Protein AF-A0A6S8H700-F1 (afdb_monomer_lite)

InterPro domains:
  IPR011990 Tetratricopeptide-like helical domain superfamily [G3DSA:1.25.40.10] (6-128)
  IPR053209 Gramillin-biosynthesis-related methyltransferase [PTHR47643] (7-208)

Secondary structure (DSSP, 8-state):
---S---HHHHHHHHHHHHS-----HHHHHHHTS-HHHHHHHHHHHHHHHSHHHHHHHHHHHH--SHHHHHHHHHHHHHHHHHHHHHHHHHHHTT--HHHHHHHHHHTHHHHHHHHHHHHHHHHHHHGGG-------------------TTHHHHHHHHHHHHSTTSHHHHHHHHHHHHHHHHHH-TTSHHHHHHHHHHHHHHHHHH-S--HHHHHHHHHHHHTS----TT-PPPPPPGGGTTT--

Organism: Dunaliella tertiolecta (NCBI:txid3047)

pLDDT: mean 83.86, std 19.44, range [32.47, 98.38]

Sequence (246 aa):
MVPGGYPVAERRKQLSTTYGFTCNCARCKTESAAPENVIEALERMWNRILDENVVQKAQELIMSTSPEATSKLQQLQQELEKEVAAFEGLLEQHALDMRVRQWLRSSAYATYELLAVCRDEQESARGQVSSSGDQGEASSSGRVPVICSDEQPESLMPLISVISPASDTHLYLALEWLERAGKKYGSGHEKTKTASQACLAAHLMRYGRVPNELLSQLIMARSQVEYNLGRVNLPSPSAASLSAAA

Structure (mmCIF, N/CA/C/O backbone):
data_AF-A0A6S8H700-F1
#
_entry.id   AF-A0A6S8H700-F1
#
loop_
_atom_site.group_PDB
_atom_site.id
_atom_site.type_symbol
_atom_site.label_atom_id
_atom_site.label_alt_id
_atom_site.label_comp_id
_atom_site.label_asym_id
_atom_site.label_entity_id
_atom_site.label_seq_id
_atom_site.pdbx_PDB_ins_code
_atom_site.Cartn_x
_atom_site.Cartn_y
_atom_site.Cartn_z
_atom_site.occupancy
_atom_site.B_iso_or_equiv
_atom_site.auth_seq_id
_atom_site.auth_comp_id
_atom_site.auth_asym_id
_atom_site.auth_atom_id
_atom_site.pdbx_PDB_model_num
ATOM 1 N N . MET A 1 1 ? -7.929 9.083 -4.724 1.00 34.25 1 MET A N 1
ATOM 2 C CA . MET A 1 1 ? -6.508 8.675 -4.710 1.00 34.25 1 MET A CA 1
ATOM 3 C C . MET A 1 1 ? -6.469 7.280 -5.313 1.00 34.25 1 MET A C 1
ATOM 5 O O . MET A 1 1 ? -7.292 6.471 -4.923 1.00 34.25 1 MET A O 1
ATOM 9 N N . VAL A 1 2 ? -5.653 7.047 -6.337 1.00 35.16 2 VAL A N 1
ATOM 10 C CA . VAL A 1 2 ? -5.572 5.767 -7.062 1.00 35.16 2 VAL A CA 1
ATOM 11 C C . VAL A 1 2 ? -4.660 4.861 -6.221 1.00 35.16 2 VAL A C 1
ATOM 13 O O . VAL A 1 2 ? -3.465 5.158 -6.168 1.00 35.16 2 VAL A O 1
ATOM 16 N N . PRO A 1 3 ? -5.180 3.871 -5.465 1.00 49.47 3 PRO A N 1
ATOM 17 C CA . PRO A 1 3 ? -4.366 3.081 -4.542 1.00 49.47 3 PRO A CA 1
ATOM 18 C C . PRO A 1 3 ? -3.227 2.411 -5.310 1.00 49.47 3 PRO A C 1
ATOM 20 O O . PRO A 1 3 ? -3.440 1.722 -6.306 1.00 49.47 3 PRO A O 1
ATOM 23 N N . GLY A 1 4 ? -1.989 2.668 -4.891 1.00 54.16 4 GLY A N 1
ATOM 24 C CA . GLY A 1 4 ? -0.798 2.130 -5.537 1.00 54.16 4 GLY A CA 1
ATOM 25 C C . GLY A 1 4 ? -0.717 0.619 -5.347 1.00 54.16 4 GLY A C 1
ATOM 26 O O . GLY A 1 4 ? -0.044 0.162 -4.438 1.00 54.16 4 GLY A O 1
ATOM 27 N N . GLY A 1 5 ? -1.389 -0.164 -6.193 1.00 77.19 5 GLY A N 1
ATOM 28 C CA . GLY A 1 5 ? -1.411 -1.614 -5.999 1.00 77.19 5 GLY A CA 1
ATOM 29 C C . GLY A 1 5 ? -2.208 -2.437 -7.001 1.00 77.19 5 GLY A C 1
ATOM 30 O O . GLY A 1 5 ? -2.638 -3.523 -6.668 1.00 77.19 5 GLY A O 1
ATOM 31 N N . TYR A 1 6 ? -2.414 -1.959 -8.223 1.00 89.50 6 TYR A N 1
ATOM 32 C CA . TYR A 1 6 ? -3.130 -2.716 -9.257 1.00 89.50 6 TYR A CA 1
ATOM 33 C C . TYR A 1 6 ? -2.331 -3.938 -9.740 1.00 89.50 6 TYR A C 1
ATOM 35 O O . TYR A 1 6 ? -1.122 -3.785 -9.953 1.00 89.50 6 TYR A O 1
ATOM 43 N N . PRO A 1 7 ? -2.968 -5.085 -10.039 1.00 94.19 7 PRO A N 1
ATOM 44 C CA . PRO A 1 7 ? -2.362 -6.177 -10.802 1.00 94.19 7 PRO A CA 1
ATOM 45 C C . PRO A 1 7 ? -1.880 -5.734 -12.189 1.00 94.19 7 PRO A C 1
ATOM 47 O O . PRO A 1 7 ? -2.351 -4.738 -12.746 1.00 94.19 7 PRO A O 1
ATOM 50 N N . VAL A 1 8 ? -0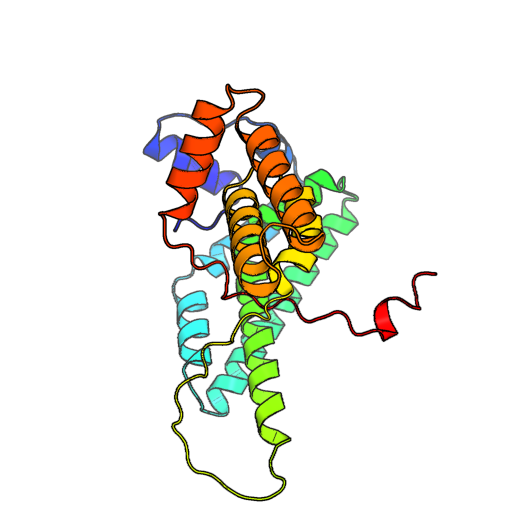.939 -6.477 -12.783 1.00 95.25 8 VAL A N 1
ATOM 51 C CA . VAL A 1 8 ? -0.342 -6.125 -14.086 1.00 95.25 8 VAL A CA 1
ATOM 52 C C . VAL A 1 8 ? -1.37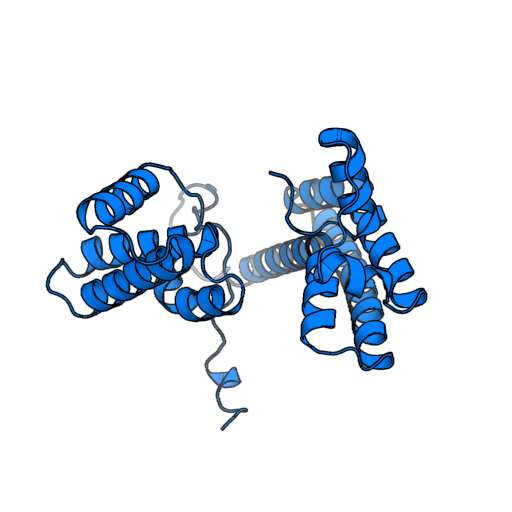5 -5.932 -15.200 1.00 95.25 8 VAL A C 1
ATOM 54 O O . VAL A 1 8 ? -1.228 -4.993 -15.988 1.00 95.25 8 VAL A O 1
ATOM 57 N N . ALA A 1 9 ? -2.414 -6.771 -15.248 1.00 95.06 9 ALA A N 1
ATOM 58 C CA . ALA A 1 9 ? -3.487 -6.676 -16.234 1.00 95.06 9 ALA A CA 1
ATOM 59 C C . ALA A 1 9 ? -4.228 -5.336 -16.116 1.00 95.06 9 ALA A C 1
ATOM 61 O O . ALA A 1 9 ? -4.329 -4.599 -17.099 1.00 95.06 9 ALA A O 1
ATOM 62 N N . GLU A 1 10 ? -4.634 -4.963 -14.901 1.00 95.00 10 GLU A N 1
ATOM 63 C CA . GLU A 1 10 ? -5.366 -3.720 -14.654 1.00 95.00 10 GLU A CA 1
ATOM 64 C C . GLU A 1 10 ? -4.486 -2.481 -14.882 1.00 95.00 10 GLU A C 1
ATOM 66 O O . GLU A 1 10 ? -4.912 -1.536 -15.546 1.00 95.00 10 GLU A O 1
ATOM 71 N N . ARG A 1 11 ? -3.206 -2.507 -14.471 1.00 94.38 11 ARG A N 1
ATOM 72 C CA . ARG A 1 11 ? -2.260 -1.415 -14.788 1.00 94.38 11 ARG A CA 1
ATOM 73 C C . ARG A 1 11 ? -2.122 -1.204 -16.287 1.00 94.38 11 ARG A C 1
ATOM 75 O O . ARG A 1 11 ? -2.133 -0.069 -16.756 1.00 94.38 11 ARG A O 1
ATOM 82 N N . ARG A 1 12 ? -1.944 -2.284 -17.052 1.00 96.00 12 ARG A N 1
ATOM 83 C CA . ARG A 1 12 ? -1.799 -2.200 -18.511 1.00 96.00 12 ARG A CA 1
ATOM 84 C C . ARG A 1 12 ? -3.082 -1.720 -19.171 1.00 96.00 12 ARG A C 1
ATOM 86 O O . ARG A 1 12 ? -2.994 -0.881 -20.060 1.00 96.00 12 ARG A O 1
ATOM 93 N N . LYS A 1 13 ? -4.244 -2.193 -18.719 1.00 96.06 13 LYS A N 1
ATOM 94 C CA . LYS A 1 13 ? -5.554 -1.731 -19.188 1.00 96.06 13 LYS A CA 1
ATOM 95 C C . LYS A 1 13 ? -5.725 -0.230 -18.958 1.00 96.06 13 LYS A C 1
ATOM 97 O O . LYS A 1 13 ? -6.042 0.487 -19.907 1.00 96.06 13 LYS A O 1
ATOM 102 N N . GLN A 1 14 ? -5.438 0.261 -17.752 1.00 92.94 14 GLN A N 1
ATOM 103 C CA . GLN A 1 14 ? -5.529 1.684 -17.422 1.00 92.94 14 GLN A CA 1
ATOM 104 C C . GLN A 1 14 ? -4.551 2.522 -18.255 1.00 92.94 14 GLN A C 1
ATOM 106 O O . GLN A 1 14 ? -4.948 3.516 -18.853 1.00 92.94 14 GLN A O 1
ATOM 111 N N . LEU A 1 15 ? -3.284 2.108 -18.356 1.00 93.62 15 LEU A N 1
ATOM 112 C CA . LEU A 1 15 ? -2.282 2.842 -19.135 1.00 93.62 15 LEU A CA 1
ATOM 113 C C . LEU A 1 15 ? -2.595 2.853 -20.635 1.00 93.62 15 LEU A C 1
ATOM 115 O O . LEU A 1 15 ? -2.448 3.886 -21.284 1.00 93.62 15 LEU A O 1
ATOM 119 N N . SER A 1 16 ? -3.079 1.734 -21.173 1.00 96.81 16 SER A N 1
ATOM 120 C CA . SER A 1 16 ? -3.477 1.638 -22.576 1.00 96.81 16 SER A CA 1
ATOM 121 C C . SER A 1 16 ? -4.696 2.506 -22.871 1.00 96.81 16 SER A C 1
ATOM 123 O O . SER A 1 16 ? -4.722 3.173 -23.899 1.00 96.81 16 SER A O 1
ATOM 125 N N . THR A 1 17 ? -5.685 2.523 -21.975 1.00 94.62 17 THR A N 1
ATOM 126 C CA . THR A 1 17 ? -6.921 3.302 -22.153 1.00 94.62 17 THR A CA 1
ATOM 127 C C . THR A 1 17 ? -6.660 4.801 -22.021 1.00 94.62 17 THR A C 1
ATOM 129 O O . THR A 1 17 ? -7.146 5.581 -22.832 1.00 94.62 17 THR A O 1
ATOM 132 N N . THR A 1 18 ? -5.870 5.212 -21.027 1.00 93.88 18 THR A N 1
ATOM 133 C CA . THR A 1 18 ? -5.645 6.633 -20.723 1.00 93.88 18 THR A CA 1
ATOM 134 C C . THR A 1 18 ? -4.547 7.258 -21.582 1.00 93.88 18 THR A C 1
ATOM 136 O O . THR A 1 18 ? -4.649 8.424 -21.951 1.00 93.88 18 THR A O 1
ATOM 139 N N . TYR A 1 19 ? -3.487 6.506 -21.891 1.00 94.19 19 TYR A N 1
ATOM 140 C CA . TYR A 1 19 ? -2.271 7.043 -22.515 1.00 94.19 19 TYR A CA 1
ATOM 141 C C . TYR A 1 19 ? -1.884 6.350 -23.828 1.00 94.19 19 TYR A C 1
ATOM 143 O O . TYR A 1 19 ? -0.886 6.728 -24.435 1.00 94.19 19 TYR A O 1
ATOM 151 N N . GLY A 1 20 ? -2.630 5.334 -24.273 1.00 95.69 20 GLY A N 1
ATOM 152 C CA . GLY A 1 20 ? -2.396 4.685 -25.565 1.00 95.69 20 GLY A CA 1
ATOM 153 C C . GLY A 1 20 ? -1.140 3.810 -25.642 1.00 95.69 20 GLY A C 1
ATOM 154 O O . GLY A 1 20 ? -0.668 3.543 -26.744 1.00 95.69 20 GLY A O 1
ATOM 155 N N . PHE A 1 21 ? -0.576 3.357 -24.513 1.00 96.75 21 PHE A N 1
ATOM 156 C CA . PHE A 1 21 ? 0.581 2.450 -24.515 1.00 96.75 21 PHE A CA 1
ATOM 157 C C . PHE A 1 21 ? 0.453 1.295 -23.514 1.00 96.75 21 PHE A C 1
ATOM 159 O O . PHE A 1 21 ? -0.185 1.402 -22.468 1.00 96.75 21 PHE A O 1
ATOM 166 N N . THR A 1 22 ? 1.136 0.185 -23.801 1.00 97.50 22 THR A N 1
ATOM 167 C CA . THR A 1 22 ? 1.236 -0.968 -22.896 1.00 97.50 22 THR A CA 1
ATOM 168 C C . THR A 1 22 ? 2.569 -0.957 -22.152 1.00 97.50 22 THR A C 1
ATOM 170 O O . THR A 1 22 ? 3.640 -1.028 -22.755 1.00 97.50 22 THR A O 1
ATOM 173 N N . CYS A 1 23 ? 2.525 -0.897 -20.820 1.00 95.62 23 CYS A N 1
ATOM 174 C CA . CYS A 1 23 ? 3.738 -0.894 -20.007 1.00 95.62 23 CYS A CA 1
ATOM 175 C C . CYS A 1 23 ? 4.467 -2.249 -20.034 1.00 95.62 23 CYS A C 1
ATOM 177 O O . CYS A 1 23 ? 3.872 -3.304 -19.802 1.00 95.62 23 CYS A O 1
ATOM 179 N N . ASN A 1 24 ? 5.784 -2.195 -20.252 1.00 97.00 24 ASN A N 1
ATOM 180 C CA . ASN A 1 24 ? 6.701 -3.340 -20.265 1.00 97.00 24 ASN A CA 1
ATOM 181 C C . ASN A 1 24 ? 7.914 -3.123 -19.344 1.00 97.00 24 ASN A C 1
ATOM 183 O O . ASN A 1 24 ? 9.007 -3.629 -19.607 1.00 97.00 24 ASN A O 1
ATOM 187 N N . CYS A 1 25 ? 7.740 -2.348 -18.269 1.00 94.81 25 CYS A N 1
ATOM 188 C CA . CYS A 1 25 ? 8.789 -2.157 -17.268 1.00 94.81 25 CYS A CA 1
ATOM 189 C C . CYS A 1 25 ? 9.152 -3.484 -16.576 1.00 94.81 25 CYS A C 1
ATOM 191 O O . CYS A 1 25 ? 8.405 -4.463 -16.664 1.00 94.81 25 CYS A O 1
ATOM 193 N N . ALA A 1 26 ? 10.280 -3.506 -15.854 1.00 92.75 26 ALA A N 1
ATOM 194 C CA . ALA A 1 26 ? 10.761 -4.696 -15.147 1.00 92.75 26 ALA A CA 1
ATOM 195 C C . ALA A 1 26 ? 9.666 -5.349 -14.283 1.00 92.75 26 ALA A C 1
ATOM 197 O O . ALA A 1 26 ? 9.406 -6.536 -14.435 1.00 92.75 26 ALA A O 1
ATOM 198 N N . ARG A 1 27 ? 8.932 -4.551 -13.492 1.00 93.81 27 ARG A N 1
ATOM 199 C CA . ARG A 1 27 ? 7.804 -5.027 -12.677 1.00 93.81 27 ARG A CA 1
ATOM 200 C C . ARG A 1 27 ? 6.719 -5.714 -13.513 1.00 93.81 27 ARG A C 1
ATOM 202 O O . ARG A 1 27 ? 6.312 -6.819 -13.182 1.00 93.81 27 ARG A O 1
ATOM 209 N N . CYS A 1 28 ? 6.268 -5.096 -14.609 1.00 95.62 28 CYS A N 1
ATOM 210 C CA . CYS A 1 28 ? 5.215 -5.683 -15.448 1.00 95.62 28 CYS A CA 1
ATOM 211 C C . CYS A 1 28 ? 5.669 -6.981 -16.123 1.00 95.62 28 CYS A C 1
ATOM 213 O O . CYS A 1 28 ? 4.882 -7.920 -16.203 1.00 95.62 28 CYS A O 1
ATOM 215 N N . LYS A 1 29 ? 6.922 -7.054 -16.589 1.00 96.56 29 LYS A N 1
ATOM 216 C CA . LYS A 1 29 ? 7.482 -8.284 -17.169 1.00 96.56 29 LYS A CA 1
ATOM 217 C C . LYS A 1 29 ? 7.539 -9.407 -16.140 1.00 96.56 29 LYS A C 1
ATOM 219 O O . LYS A 1 29 ? 7.089 -10.505 -16.429 1.00 96.56 29 LYS A O 1
ATOM 224 N N . THR A 1 30 ? 8.042 -9.111 -14.946 1.00 93.44 30 THR A N 1
ATOM 225 C CA . THR A 1 30 ? 8.168 -10.087 -13.865 1.00 93.44 30 THR A CA 1
ATOM 226 C C . THR A 1 30 ? 6.815 -10.580 -13.368 1.00 93.44 30 THR A C 1
ATOM 228 O O . THR A 1 30 ? 6.631 -11.783 -13.254 1.00 93.44 30 THR A O 1
ATOM 231 N N . GLU A 1 31 ? 5.851 -9.691 -13.122 1.00 94.56 31 GLU A N 1
ATOM 232 C CA . GLU A 1 31 ? 4.506 -10.109 -12.701 1.00 94.56 31 GLU A CA 1
ATOM 233 C C . GLU A 1 31 ? 3.790 -10.928 -13.782 1.00 94.56 31 GLU A C 1
ATOM 235 O O . GLU A 1 31 ? 3.118 -11.896 -13.455 1.00 94.56 31 GLU A O 1
ATOM 240 N N . SER A 1 32 ? 3.978 -10.598 -15.068 1.00 96.06 32 SER A N 1
ATOM 241 C CA . SER A 1 32 ? 3.404 -11.392 -16.174 1.00 96.06 32 SER A CA 1
ATOM 242 C C . SER A 1 32 ? 4.054 -12.770 -16.330 1.00 96.06 32 SER A C 1
ATOM 244 O O . SER A 1 32 ? 3.503 -13.618 -17.018 1.00 96.06 32 SER A O 1
ATOM 246 N N . ALA A 1 33 ? 5.246 -12.963 -15.764 1.00 97.50 33 ALA A N 1
ATOM 247 C CA . ALA A 1 33 ? 5.979 -14.224 -15.792 1.00 97.50 33 ALA A CA 1
ATOM 248 C C . ALA A 1 33 ? 5.776 -15.049 -14.509 1.00 97.50 33 ALA A C 1
ATOM 250 O O . ALA A 1 33 ? 6.422 -16.084 -14.346 1.00 97.50 33 ALA A O 1
ATOM 251 N N . ALA A 1 34 ? 4.928 -14.586 -13.582 1.00 97.62 34 ALA A N 1
ATOM 252 C CA . ALA A 1 34 ? 4.590 -15.344 -12.389 1.00 97.62 34 ALA A CA 1
ATOM 253 C C . ALA A 1 34 ? 3.800 -16.618 -12.760 1.00 97.62 34 ALA A C 1
ATOM 255 O O . ALA A 1 34 ? 3.132 -16.644 -13.796 1.00 97.62 34 ALA A O 1
ATOM 256 N N . PRO A 1 35 ? 3.857 -17.673 -11.928 1.00 98.38 35 PRO A N 1
ATOM 257 C CA . PRO A 1 35 ? 3.051 -18.873 -12.128 1.00 98.38 35 PRO A CA 1
ATOM 258 C C . PRO A 1 35 ? 1.557 -18.551 -12.248 1.00 98.38 35 PRO A C 1
ATOM 260 O O . PRO A 1 35 ? 1.049 -17.687 -11.535 1.00 98.38 35 PRO A O 1
ATOM 263 N N . GLU A 1 36 ? 0.850 -19.272 -13.118 1.00 97.75 36 GLU A N 1
ATOM 264 C CA . GLU A 1 36 ? -0.562 -19.010 -13.439 1.00 97.75 36 GLU A CA 1
ATOM 265 C C . GLU A 1 36 ? -1.451 -18.982 -12.189 1.00 97.75 36 GLU A C 1
ATOM 267 O O . GLU A 1 36 ? -2.164 -18.011 -11.962 1.00 97.75 36 GLU A O 1
ATOM 272 N N . ASN A 1 37 ? -1.304 -19.957 -11.290 1.00 98.25 37 ASN A N 1
ATOM 273 C CA . ASN A 1 37 ? -2.067 -20.007 -10.040 1.00 98.25 37 ASN A CA 1
ATOM 274 C C . ASN A 1 37 ? -1.783 -18.832 -9.077 1.00 98.25 37 ASN A C 1
ATOM 276 O O . ASN A 1 37 ? -2.645 -18.474 -8.274 1.00 98.25 37 ASN A O 1
ATOM 280 N N . VAL A 1 38 ? -0.598 -18.212 -9.145 1.00 98.19 38 VAL A N 1
ATOM 281 C CA . VAL A 1 38 ? -0.278 -16.984 -8.393 1.00 98.19 38 VAL A CA 1
ATOM 282 C C . VAL A 1 38 ? -1.013 -15.790 -9.002 1.00 98.19 38 VAL A C 1
ATOM 284 O O . VAL A 1 38 ? -1.551 -14.965 -8.263 1.00 98.19 38 VAL A O 1
ATOM 287 N N . ILE A 1 39 ? -1.056 -15.704 -10.336 1.00 97.00 39 ILE A N 1
ATOM 288 C CA . ILE A 1 39 ? -1.779 -14.652 -11.062 1.00 97.00 39 ILE A CA 1
ATOM 289 C C . ILE A 1 39 ? -3.283 -14.768 -10.793 1.00 97.00 39 ILE A C 1
ATOM 291 O O . ILE A 1 39 ? -3.899 -13.782 -10.402 1.00 97.00 39 ILE A O 1
ATOM 295 N N . GLU A 1 40 ? -3.857 -15.967 -10.894 1.00 96.88 40 GLU A N 1
ATOM 296 C CA . GLU A 1 40 ? -5.273 -16.219 -10.595 1.00 96.88 40 GLU A CA 1
ATOM 297 C C . GLU A 1 40 ? -5.639 -15.844 -9.153 1.00 96.88 40 GLU A C 1
ATOM 299 O O . GLU A 1 40 ? -6.682 -15.236 -8.904 1.00 96.88 40 GLU A O 1
ATOM 304 N N . ALA A 1 41 ? -4.782 -16.177 -8.180 1.00 97.75 41 ALA A N 1
ATOM 305 C CA . ALA A 1 41 ? -5.000 -15.801 -6.787 1.00 97.75 41 ALA A CA 1
ATOM 306 C C . ALA A 1 41 ? -4.985 -14.276 -6.598 1.00 97.75 41 ALA A C 1
ATOM 308 O O . ALA A 1 41 ? -5.849 -13.740 -5.904 1.00 97.75 41 ALA A O 1
ATOM 309 N N . LEU A 1 42 ? -4.047 -13.586 -7.251 1.00 96.50 42 LEU A N 1
ATOM 310 C CA . LEU A 1 42 ? -3.948 -12.129 -7.232 1.00 96.50 42 LEU A CA 1
ATOM 311 C C . LEU A 1 42 ? -5.174 -11.463 -7.874 1.00 96.50 42 LEU A C 1
ATOM 313 O O . LEU A 1 42 ? -5.711 -10.498 -7.332 1.00 96.50 42 LEU A O 1
ATOM 317 N N . GLU A 1 43 ? -5.636 -11.977 -9.013 1.00 95.31 43 GLU A N 1
ATOM 318 C CA . GLU A 1 43 ? -6.828 -11.480 -9.702 1.00 95.31 43 GLU A CA 1
ATOM 319 C C . GLU A 1 43 ? -8.100 -11.722 -8.889 1.00 95.31 43 GLU A C 1
ATOM 321 O O . GLU A 1 43 ? -8.951 -10.839 -8.816 1.00 95.31 43 GLU A O 1
ATOM 326 N N . ARG A 1 44 ? -8.220 -12.872 -8.217 1.00 96.06 44 ARG A N 1
ATOM 327 C CA . ARG A 1 44 ? -9.333 -13.148 -7.299 1.00 96.06 44 ARG A CA 1
ATOM 328 C C . ARG A 1 44 ? -9.373 -12.148 -6.142 1.00 96.06 44 ARG A C 1
ATOM 330 O O . ARG A 1 44 ? -10.428 -11.560 -5.910 1.00 96.06 44 ARG A O 1
ATOM 337 N N . MET A 1 45 ? -8.236 -11.904 -5.488 1.00 95.69 45 MET A N 1
ATOM 338 C CA . MET A 1 45 ? -8.118 -10.903 -4.418 1.00 95.69 45 MET A CA 1
ATOM 339 C C . MET A 1 45 ? -8.492 -9.506 -4.923 1.00 95.69 45 MET A C 1
ATOM 341 O O . MET A 1 45 ? -9.258 -8.785 -4.287 1.00 95.69 45 MET A O 1
ATOM 345 N N . TRP A 1 46 ? -7.997 -9.132 -6.103 1.00 94.75 46 TRP A N 1
ATOM 346 C CA . TRP A 1 46 ? -8.304 -7.848 -6.726 1.00 94.75 46 TRP A CA 1
ATOM 347 C C . TRP A 1 46 ? -9.793 -7.689 -7.048 1.00 94.75 46 TRP A C 1
ATOM 349 O O . TRP A 1 46 ? -10.403 -6.691 -6.670 1.00 94.75 46 TRP A O 1
ATOM 359 N N . ASN A 1 47 ? -10.400 -8.689 -7.688 1.00 94.44 47 ASN A N 1
ATOM 360 C CA . ASN A 1 47 ? -11.821 -8.680 -8.032 1.00 94.44 47 ASN A CA 1
ATOM 361 C C . ASN A 1 47 ? -12.708 -8.625 -6.786 1.00 94.44 47 ASN A C 1
ATOM 363 O O . ASN A 1 47 ? -13.740 -7.963 -6.805 1.00 94.44 47 ASN A O 1
ATOM 367 N N . ARG A 1 48 ? -12.288 -9.257 -5.685 1.00 94.25 48 ARG A N 1
ATOM 368 C CA . ARG A 1 48 ? -12.984 -9.165 -4.400 1.00 94.25 48 ARG A CA 1
ATOM 369 C C . ARG A 1 48 ? -12.978 -7.748 -3.830 1.00 94.25 48 ARG A C 1
ATOM 371 O O . ARG A 1 48 ? -13.977 -7.331 -3.260 1.00 94.25 48 ARG A O 1
ATOM 378 N N . ILE A 1 49 ? -11.877 -7.012 -3.969 1.00 92.56 49 ILE A N 1
ATOM 379 C CA . ILE A 1 49 ? -11.806 -5.607 -3.538 1.00 92.56 49 ILE A CA 1
ATOM 380 C C . ILE A 1 49 ? -12.615 -4.693 -4.463 1.00 92.56 49 ILE A C 1
ATOM 382 O O . ILE A 1 49 ? -13.196 -3.717 -3.995 1.00 92.56 49 ILE A O 1
ATOM 386 N N . LEU A 1 50 ? -12.649 -5.001 -5.762 1.00 88.94 50 LEU A N 1
ATOM 387 C CA . LEU A 1 50 ? -13.455 -4.265 -6.735 1.00 88.94 50 LEU A CA 1
ATOM 388 C C . LEU A 1 50 ? -14.955 -4.527 -6.622 1.00 88.94 50 LEU A C 1
ATOM 390 O O . LEU A 1 50 ? -15.727 -3.711 -7.120 1.00 88.94 50 LEU A O 1
ATOM 394 N N . ASP A 1 51 ? -15.376 -5.633 -6.006 1.00 90.38 51 ASP A N 1
ATOM 395 C CA . ASP A 1 51 ? -16.770 -5.800 -5.612 1.00 90.38 51 ASP A CA 1
ATOM 396 C C . ASP A 1 51 ? -17.107 -4.658 -4.649 1.00 90.38 51 ASP A C 1
ATOM 398 O O . ASP A 1 51 ? -16.715 -4.680 -3.479 1.00 90.38 51 ASP A O 1
ATOM 402 N N . GLU A 1 52 ? -17.798 -3.637 -5.173 1.00 72.06 52 GLU A N 1
ATOM 403 C CA . GLU A 1 52 ? -18.129 -2.380 -4.485 1.00 72.06 52 GLU A CA 1
ATOM 404 C C . GLU A 1 52 ? -18.739 -2.640 -3.105 1.00 72.06 52 GLU A C 1
ATOM 406 O O . GLU A 1 52 ? -18.553 -1.873 -2.160 1.00 72.06 52 GLU A O 1
ATOM 411 N N . ASN A 1 53 ? -19.382 -3.795 -2.954 1.00 86.31 53 ASN A N 1
ATOM 412 C CA . ASN A 1 53 ? -19.964 -4.218 -1.707 1.00 86.31 53 ASN A CA 1
ATOM 413 C C . ASN A 1 53 ? -18.935 -4.533 -0.620 1.00 86.31 53 ASN A C 1
ATOM 415 O O . ASN A 1 53 ? -19.255 -4.327 0.537 1.00 86.31 53 ASN A O 1
ATOM 419 N N . VAL A 1 54 ? -17.745 -5.066 -0.902 1.00 93.25 54 VAL A N 1
ATOM 420 C CA . VAL A 1 54 ? -16.841 -5.547 0.163 1.00 93.25 54 VAL A CA 1
ATOM 421 C C . VAL A 1 54 ? -16.246 -4.386 0.953 1.00 93.25 54 VAL A C 1
ATOM 423 O O . VAL A 1 54 ? -16.334 -4.378 2.181 1.00 93.25 54 VAL A O 1
ATOM 426 N N . VAL A 1 55 ? -15.681 -3.388 0.269 1.00 90.56 55 VAL A N 1
ATOM 427 C CA . VAL A 1 55 ? -15.093 -2.211 0.929 1.00 90.56 55 VAL A CA 1
ATOM 428 C C . VAL A 1 55 ? -16.180 -1.377 1.603 1.00 90.56 55 VAL A C 1
ATOM 430 O O . VAL A 1 55 ? -16.017 -0.980 2.756 1.00 90.56 55 VAL A O 1
ATOM 433 N N . GLN A 1 56 ? -17.311 -1.163 0.925 1.00 89.75 56 GLN A N 1
ATOM 434 C CA . GLN A 1 56 ? -18.431 -0.425 1.501 1.00 89.75 56 GLN A CA 1
ATOM 435 C C . GLN A 1 56 ? -19.025 -1.153 2.716 1.00 89.75 56 GLN A C 1
ATOM 437 O O . GLN A 1 56 ? -19.187 -0.537 3.766 1.00 89.75 56 GLN A O 1
ATOM 442 N N . LYS A 1 57 ? -19.269 -2.471 2.632 1.00 93.44 57 LYS A N 1
ATOM 443 C CA . LYS A 1 57 ? -19.737 -3.274 3.777 1.00 93.44 57 LYS A CA 1
ATOM 444 C C . LYS A 1 57 ? -18.756 -3.197 4.934 1.00 93.44 57 LYS A C 1
ATOM 446 O O . LYS A 1 57 ? -19.191 -3.046 6.066 1.00 93.44 57 LYS A O 1
ATOM 451 N N . ALA A 1 58 ? -17.450 -3.280 4.682 1.00 93.31 58 ALA A N 1
ATOM 452 C CA . ALA A 1 58 ? -16.460 -3.139 5.744 1.00 93.31 58 ALA A CA 1
ATOM 453 C C . ALA A 1 58 ? -16.579 -1.775 6.439 1.00 93.31 58 ALA A C 1
ATOM 455 O O . ALA A 1 58 ? -16.644 -1.723 7.662 1.00 93.31 58 ALA A O 1
ATOM 456 N N . GLN A 1 59 ? -16.693 -0.683 5.678 1.00 91.69 59 GLN A N 1
ATOM 457 C CA . GLN A 1 59 ? -16.888 0.661 6.233 1.00 91.69 59 GLN A CA 1
ATOM 458 C C . GLN A 1 59 ? -18.189 0.777 7.043 1.00 91.69 59 GLN A C 1
ATOM 460 O O . GLN A 1 59 ? -18.169 1.303 8.154 1.00 91.69 59 GLN A O 1
ATOM 465 N N . GLU A 1 60 ? -19.303 0.250 6.532 1.00 94.56 60 GLU A N 1
ATOM 466 C CA . GLU A 1 60 ? -20.594 0.227 7.233 1.00 94.56 60 GLU A CA 1
ATOM 467 C C . GLU A 1 60 ? -20.523 -0.571 8.543 1.00 94.56 60 GLU A C 1
ATOM 469 O O . GLU A 1 60 ? -21.045 -0.133 9.570 1.00 94.56 60 GLU A O 1
ATOM 474 N N . LEU A 1 61 ? -19.836 -1.718 8.531 1.00 95.88 61 LEU A N 1
ATOM 475 C CA . LEU A 1 61 ? -19.616 -2.549 9.714 1.00 95.88 61 LEU A CA 1
ATOM 476 C C . LEU A 1 61 ? -18.753 -1.836 10.759 1.00 95.88 61 LEU A C 1
ATOM 478 O O . LEU A 1 61 ? -19.082 -1.885 11.938 1.00 95.88 61 LEU A O 1
ATOM 482 N N . ILE A 1 62 ? -17.700 -1.136 10.332 1.00 92.81 62 ILE A N 1
ATOM 483 C CA . ILE A 1 62 ? -16.804 -0.362 11.207 1.00 92.81 62 ILE A CA 1
ATOM 484 C C . ILE A 1 62 ? -17.529 0.825 11.851 1.00 92.81 62 ILE A C 1
ATOM 486 O O . ILE A 1 62 ? -17.294 1.162 13.008 1.00 92.81 62 ILE A O 1
ATOM 490 N N . MET A 1 63 ? -18.423 1.480 11.111 1.00 92.69 63 MET A N 1
ATOM 491 C CA . MET A 1 63 ? -19.204 2.602 11.635 1.00 92.69 63 MET A CA 1
ATOM 492 C C . MET A 1 63 ? -20.337 2.165 12.576 1.00 92.69 63 MET A C 1
ATOM 494 O O . MET A 1 63 ? -20.884 3.000 13.298 1.00 92.69 63 MET A O 1
ATOM 498 N N . SER A 1 64 ? -20.702 0.881 12.581 1.00 94.50 64 SER A N 1
ATOM 499 C CA . SER A 1 64 ? -21.753 0.335 13.435 1.00 94.50 64 SER A CA 1
ATOM 500 C C . SER A 1 64 ? -21.198 -0.123 14.783 1.00 94.50 64 SER A C 1
ATOM 502 O O . SER A 1 64 ? -20.253 -0.898 14.859 1.00 94.50 64 SER A O 1
ATOM 504 N N . THR A 1 65 ? -21.846 0.288 15.871 1.00 91.62 65 THR A N 1
ATOM 505 C CA . THR A 1 65 ? -21.508 -0.145 17.240 1.00 91.62 65 THR A CA 1
ATOM 506 C C . THR A 1 65 ? -22.264 -1.403 17.679 1.00 91.62 65 THR A C 1
ATOM 508 O O . THR A 1 65 ? -22.230 -1.778 18.851 1.00 91.62 65 THR A O 1
ATOM 511 N N . SER A 1 66 ? -22.997 -2.049 16.767 1.00 95.25 66 SER A N 1
ATOM 512 C CA . SER A 1 66 ? -23.805 -3.221 17.108 1.00 95.25 66 SER A CA 1
ATOM 513 C C . SER A 1 66 ? -22.942 -4.484 17.283 1.00 95.25 66 SER A C 1
ATOM 515 O O . SER A 1 66 ? -22.016 -4.702 16.498 1.00 95.25 66 SER A O 1
ATOM 517 N N . PRO A 1 67 ? -23.275 -5.384 18.231 1.00 93.62 67 PRO A N 1
ATOM 518 C CA . PRO A 1 67 ? -22.582 -6.669 18.370 1.00 93.62 67 PRO A CA 1
ATOM 519 C C . PRO A 1 67 ? -22.631 -7.529 17.097 1.00 93.62 67 PRO A C 1
ATOM 521 O O . PRO A 1 67 ? -21.689 -8.260 16.790 1.00 93.62 67 PRO A O 1
ATOM 524 N N . GLU A 1 68 ? -23.721 -7.423 16.329 1.00 96.31 68 GLU A N 1
ATOM 525 C CA . GLU A 1 68 ? -23.868 -8.104 15.040 1.00 96.31 68 GLU A CA 1
ATOM 526 C C . GLU A 1 68 ? -22.849 -7.590 14.013 1.00 96.31 68 GLU A C 1
ATOM 528 O O . GLU A 1 68 ? -22.246 -8.389 13.293 1.00 96.31 68 GLU A O 1
ATOM 533 N N . ALA A 1 69 ? -22.608 -6.274 13.967 1.00 95.44 69 ALA A N 1
ATOM 534 C CA . ALA A 1 69 ? -21.603 -5.696 13.083 1.00 95.44 69 ALA A CA 1
ATOM 535 C C . ALA A 1 69 ? -20.187 -6.155 13.448 1.00 95.44 69 ALA A C 1
ATOM 537 O O . ALA A 1 69 ? -19.430 -6.537 12.558 1.00 95.44 69 ALA A O 1
ATOM 538 N N . THR A 1 70 ? -19.856 -6.224 14.742 1.00 94.25 70 THR A N 1
ATOM 539 C CA . THR A 1 70 ? -18.571 -6.771 15.204 1.00 94.25 70 THR A CA 1
ATOM 540 C C . THR A 1 70 ? -18.379 -8.221 14.751 1.00 94.25 70 THR A C 1
ATOM 542 O O . THR A 1 70 ? -17.317 -8.572 14.240 1.00 94.25 70 THR A O 1
ATOM 545 N N . SER A 1 71 ? -19.413 -9.060 14.874 1.00 96.06 71 SER A N 1
ATOM 546 C CA . SER A 1 71 ? -19.355 -10.459 14.431 1.00 96.06 71 SER A CA 1
ATOM 547 C C . SER A 1 71 ? -19.169 -10.586 12.913 1.00 96.06 71 SER A C 1
ATOM 549 O O . SER A 1 71 ? -18.335 -11.370 12.459 1.00 96.06 71 SER A O 1
ATOM 551 N N . LYS A 1 72 ? -19.878 -9.775 12.116 1.00 96.81 72 LYS A N 1
ATOM 552 C CA . LYS A 1 72 ? -19.722 -9.746 10.651 1.00 96.81 72 LYS A CA 1
ATOM 553 C C . LYS A 1 72 ? -18.349 -9.230 10.219 1.00 96.81 72 LYS A C 1
ATOM 555 O O . LYS A 1 72 ? -17.763 -9.783 9.291 1.00 96.81 72 LYS A O 1
ATOM 560 N N . LEU A 1 73 ? -17.812 -8.216 10.899 1.00 95.88 73 LEU A N 1
ATOM 561 C CA . LEU A 1 73 ? -16.458 -7.718 10.647 1.00 95.88 73 LEU A CA 1
ATOM 562 C C . LEU A 1 73 ? -15.411 -8.799 10.955 1.00 95.88 73 LEU A C 1
ATOM 564 O O . LEU A 1 73 ? -14.444 -8.953 10.213 1.00 95.88 73 LEU A O 1
ATOM 568 N N . GLN A 1 74 ? -15.634 -9.602 11.999 1.00 96.94 74 GLN A N 1
ATOM 569 C CA . GLN A 1 74 ? -14.792 -10.755 12.320 1.00 96.94 74 GLN A CA 1
ATOM 570 C C . GLN A 1 74 ? -14.843 -11.858 11.280 1.00 96.94 74 GLN A C 1
ATOM 572 O O . GLN A 1 74 ? -13.794 -12.392 10.917 1.00 96.94 74 GLN A O 1
ATOM 577 N N . GLN A 1 75 ? -16.025 -12.162 10.758 1.00 97.44 75 GLN A N 1
ATOM 578 C CA . GLN A 1 75 ? -16.143 -13.093 9.647 1.00 97.44 75 GLN A CA 1
ATOM 579 C C . GLN A 1 75 ? -15.377 -12.585 8.415 1.00 97.44 75 GLN A C 1
ATOM 581 O O . GLN A 1 75 ? -14.579 -13.327 7.845 1.00 97.44 75 GLN A O 1
ATOM 586 N N . LEU A 1 76 ? -15.556 -11.311 8.044 1.00 96.19 76 LEU A N 1
ATOM 587 C CA . LEU A 1 76 ? -14.842 -10.713 6.917 1.00 96.19 76 LEU A CA 1
ATOM 588 C C . LEU A 1 76 ? -13.321 -10.775 7.112 1.00 96.19 76 LEU A C 1
ATOM 590 O O . LEU A 1 76 ? -12.608 -11.174 6.192 1.00 96.19 76 LEU A O 1
ATOM 594 N N . GLN A 1 77 ? -12.821 -10.447 8.308 1.00 95.88 77 GLN A N 1
ATOM 595 C CA . GLN A 1 77 ? -11.399 -10.571 8.624 1.00 95.88 77 GLN A CA 1
ATOM 596 C C . GLN A 1 77 ? -10.896 -11.999 8.391 1.00 95.88 77 GLN A C 1
ATOM 598 O O . GLN A 1 77 ? -9.900 -12.177 7.699 1.00 95.88 77 GLN A O 1
ATOM 603 N N . GLN A 1 78 ? -11.573 -13.015 8.933 1.00 97.50 78 GLN A N 1
ATOM 604 C CA . GLN A 1 78 ? -11.152 -14.416 8.793 1.00 97.50 78 GLN A CA 1
ATOM 605 C C . GLN A 1 78 ? -11.117 -14.866 7.328 1.00 97.50 78 GLN A C 1
ATOM 607 O O . GLN A 1 78 ? -10.220 -15.604 6.914 1.00 97.50 78 GLN A O 1
ATOM 612 N N . GLU A 1 79 ? -12.081 -14.415 6.526 1.00 96.75 79 GLU A N 1
ATOM 613 C CA . GLU A 1 79 ? -12.108 -14.698 5.094 1.00 96.75 79 GLU A CA 1
ATOM 614 C C . GLU A 1 79 ? -10.923 -14.054 4.361 1.00 96.75 79 GLU A C 1
ATOM 616 O O . GLU A 1 79 ? -10.297 -14.717 3.531 1.00 96.75 79 GLU A O 1
ATOM 621 N N . LEU A 1 80 ? -10.585 -12.801 4.687 1.00 95.69 80 LEU A N 1
ATOM 622 C CA . LEU A 1 80 ? -9.415 -12.107 4.139 1.00 95.69 80 LEU A CA 1
ATOM 623 C C . LEU A 1 80 ? -8.102 -12.763 4.591 1.00 95.69 80 LEU A C 1
ATOM 625 O O . LEU A 1 80 ? -7.196 -12.933 3.782 1.00 95.69 80 LEU A O 1
ATOM 629 N N . GLU A 1 81 ? -7.998 -13.186 5.854 1.00 96.44 81 GLU A N 1
ATOM 630 C CA . GLU A 1 81 ? -6.824 -13.897 6.382 1.00 96.44 81 GLU A CA 1
ATOM 631 C C . GLU A 1 81 ? -6.585 -15.212 5.654 1.00 96.44 81 GLU A C 1
ATOM 633 O O . GLU A 1 81 ? -5.456 -15.499 5.257 1.00 96.44 81 GLU A O 1
ATOM 638 N N . LYS A 1 82 ? -7.645 -15.996 5.435 1.00 97.38 82 LYS A N 1
ATOM 639 C CA . LYS A 1 82 ? -7.567 -17.247 4.679 1.00 97.38 82 LYS A CA 1
ATOM 640 C C . LYS A 1 82 ? -7.083 -17.006 3.251 1.00 97.38 82 LYS A C 1
ATOM 642 O O . LYS A 1 82 ? -6.288 -17.786 2.732 1.00 97.38 82 LYS A O 1
ATOM 647 N N . GLU A 1 83 ? -7.565 -15.945 2.616 1.00 96.81 83 GLU A N 1
ATOM 648 C CA . GLU A 1 83 ? -7.201 -15.606 1.244 1.00 96.81 83 GLU A CA 1
ATOM 649 C C . GLU A 1 83 ? -5.749 -15.120 1.132 1.00 96.81 83 GLU A C 1
ATOM 651 O O . GLU A 1 83 ? -5.001 -15.623 0.293 1.00 96.81 83 GLU A O 1
ATOM 656 N N . VAL A 1 84 ? -5.319 -14.230 2.033 1.00 96.75 84 VAL A N 1
ATOM 657 C CA . VAL A 1 84 ? -3.925 -13.773 2.131 1.00 96.75 84 VAL A CA 1
ATOM 658 C C . VAL A 1 84 ? -2.986 -14.940 2.438 1.00 96.75 84 VAL A C 1
ATOM 660 O O . VAL A 1 84 ? -1.952 -15.068 1.791 1.00 96.75 84 VAL A O 1
ATOM 663 N N . ALA A 1 85 ? -3.346 -15.826 3.370 1.00 96.94 85 ALA A N 1
ATOM 664 C CA . ALA A 1 85 ? -2.538 -16.998 3.700 1.00 96.94 85 ALA A CA 1
ATOM 665 C C . ALA A 1 85 ? -2.400 -17.956 2.507 1.00 96.94 85 ALA A C 1
ATOM 667 O O . ALA A 1 85 ? -1.309 -18.462 2.247 1.00 96.94 85 ALA A O 1
ATOM 668 N N . ALA A 1 86 ? -3.479 -18.178 1.749 1.00 97.88 86 ALA A N 1
ATOM 669 C CA . ALA A 1 86 ? -3.428 -18.983 0.532 1.00 97.88 86 ALA A CA 1
ATOM 670 C C . ALA A 1 86 ? -2.512 -18.351 -0.528 1.00 97.88 86 ALA A C 1
ATOM 672 O O . ALA A 1 86 ? -1.721 -19.054 -1.152 1.00 97.88 86 ALA A O 1
ATOM 673 N N . PHE A 1 87 ? -2.583 -17.031 -0.713 1.00 97.94 87 PHE A N 1
ATOM 674 C CA . PHE A 1 87 ? -1.715 -16.308 -1.640 1.00 97.94 87 PHE A CA 1
ATOM 675 C C . PHE A 1 87 ? -0.239 -16.358 -1.223 1.00 97.94 87 PHE A C 1
ATOM 677 O O . PHE A 1 87 ? 0.608 -16.718 -2.036 1.00 97.94 87 PHE A O 1
ATOM 684 N N . GLU A 1 88 ? 0.080 -16.072 0.041 1.00 97.56 88 GLU A N 1
ATOM 685 C CA . GLU A 1 88 ? 1.451 -16.159 0.563 1.00 97.56 88 GLU A CA 1
ATOM 686 C C . GLU A 1 88 ? 2.010 -17.583 0.451 1.00 97.56 88 GLU A C 1
ATOM 688 O O . GLU A 1 88 ? 3.147 -17.763 0.011 1.00 97.56 88 GLU A O 1
ATOM 693 N N . GLY A 1 89 ? 1.187 -18.600 0.728 1.00 97.31 89 GLY A N 1
ATOM 694 C CA . GLY A 1 89 ? 1.555 -20.002 0.533 1.00 97.31 89 GLY A CA 1
ATOM 695 C C . GLY A 1 89 ? 1.935 -20.324 -0.916 1.00 97.31 89 GLY A C 1
ATOM 696 O O . GLY A 1 89 ? 2.894 -21.057 -1.145 1.00 97.31 89 GLY A O 1
ATOM 697 N N . LEU A 1 90 ? 1.261 -19.728 -1.907 1.00 98.31 90 LEU A N 1
ATOM 698 C CA . LEU A 1 90 ? 1.629 -19.872 -3.321 1.00 98.31 90 LEU A CA 1
ATOM 699 C C . LEU A 1 90 ? 2.963 -19.181 -3.648 1.00 98.31 90 LEU A C 1
ATOM 701 O O . LEU A 1 90 ? 3.768 -19.730 -4.404 1.00 98.31 90 LEU A O 1
ATOM 705 N N . LEU A 1 91 ? 3.223 -17.998 -3.079 1.00 97.00 91 LEU A N 1
ATOM 706 C CA . LEU A 1 91 ? 4.503 -17.298 -3.258 1.00 97.00 91 LEU A CA 1
ATOM 707 C C . LEU A 1 91 ? 5.678 -18.112 -2.695 1.00 97.00 91 LEU A C 1
ATOM 709 O O . LEU A 1 91 ? 6.763 -18.133 -3.285 1.00 97.00 91 LEU A O 1
ATOM 713 N N . GLU A 1 92 ? 5.462 -18.773 -1.558 1.00 96.31 92 GLU A N 1
ATOM 714 C CA . GLU A 1 92 ? 6.430 -19.664 -0.920 1.00 96.31 92 GLU A CA 1
ATOM 715 C C . G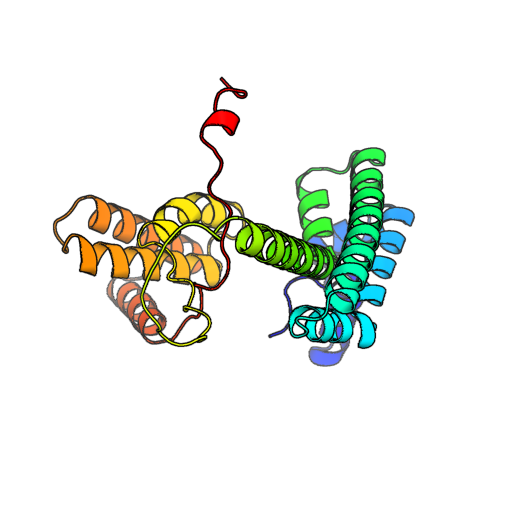LU A 1 92 ? 6.617 -20.969 -1.694 1.00 96.31 92 GLU A C 1
ATOM 717 O O . GLU A 1 92 ? 7.760 -21.337 -1.973 1.00 96.31 92 GLU A O 1
ATOM 722 N N . GLN A 1 93 ? 5.523 -21.623 -2.103 1.00 98.06 93 GLN A N 1
ATOM 723 C CA . GLN A 1 93 ? 5.530 -22.881 -2.857 1.00 98.06 93 GLN A CA 1
ATOM 724 C C . GLN A 1 93 ? 6.367 -22.787 -4.138 1.00 98.06 93 GLN A C 1
ATOM 726 O O . GLN A 1 93 ? 7.083 -23.726 -4.480 1.00 98.06 93 GLN A O 1
ATOM 731 N N . HIS A 1 94 ? 6.296 -21.655 -4.840 1.00 98.12 94 HIS A N 1
ATOM 732 C CA . HIS A 1 94 ? 7.041 -21.426 -6.083 1.00 98.12 94 HIS A CA 1
ATOM 733 C C . HIS A 1 94 ? 8.447 -20.856 -5.876 1.00 98.12 94 HIS A C 1
ATOM 735 O O . HIS A 1 94 ? 9.109 -20.504 -6.851 1.00 98.12 94 HIS A O 1
ATOM 741 N N . ALA A 1 95 ? 8.905 -20.738 -4.624 1.00 96.50 95 ALA A N 1
ATOM 742 C CA . ALA A 1 95 ? 10.231 -20.242 -4.261 1.00 96.50 95 ALA A CA 1
ATOM 743 C C . ALA A 1 95 ? 10.618 -18.933 -4.978 1.00 96.50 95 ALA A C 1
ATOM 745 O O . ALA A 1 95 ? 11.778 -18.721 -5.331 1.00 96.50 95 ALA A O 1
ATOM 746 N N . LEU A 1 96 ? 9.646 -18.036 -5.188 1.00 94.62 96 LEU A N 1
ATOM 747 C CA . LEU A 1 96 ? 9.875 -16.796 -5.930 1.00 94.62 96 LEU A CA 1
ATOM 748 C C . LEU A 1 96 ? 10.923 -15.933 -5.220 1.00 94.62 96 LEU A C 1
ATOM 750 O O . LEU A 1 96 ? 10.953 -15.888 -3.987 1.00 94.62 96 LEU A O 1
ATOM 754 N N . ASP A 1 97 ? 11.746 -15.220 -5.989 1.00 95.44 97 ASP A N 1
ATOM 755 C CA . ASP A 1 97 ? 12.720 -14.275 -5.437 1.00 95.44 97 ASP A CA 1
ATOM 756 C C . ASP A 1 97 ? 12.030 -13.190 -4.588 1.00 95.44 97 ASP A C 1
ATOM 758 O O . ASP A 1 97 ? 10.908 -12.762 -4.878 1.00 95.44 97 ASP A O 1
ATOM 762 N N . MET A 1 98 ? 12.709 -12.725 -3.535 1.00 89.81 98 MET A N 1
ATOM 763 C CA . MET A 1 98 ? 12.143 -11.787 -2.560 1.00 89.81 98 MET A CA 1
ATOM 764 C C . MET A 1 98 ? 11.614 -10.506 -3.216 1.00 89.81 98 MET A C 1
ATOM 766 O O . MET A 1 98 ? 10.544 -10.013 -2.852 1.00 89.81 98 MET A O 1
ATOM 770 N N . ARG A 1 99 ? 12.319 -9.985 -4.225 1.00 89.44 99 ARG A N 1
ATOM 771 C CA . ARG A 1 99 ? 11.901 -8.778 -4.943 1.00 89.44 99 ARG A CA 1
ATOM 772 C C . ARG A 1 99 ? 10.616 -9.014 -5.732 1.00 89.44 99 ARG A C 1
ATOM 774 O O . ARG A 1 99 ? 9.753 -8.140 -5.783 1.00 89.44 99 ARG A O 1
ATOM 781 N N . VAL A 1 100 ? 10.474 -10.200 -6.321 1.00 93.69 100 VAL A N 1
ATOM 782 C CA . VAL A 1 100 ? 9.267 -10.608 -7.050 1.00 93.69 100 VAL A CA 1
ATOM 783 C C . VAL A 1 100 ? 8.085 -10.725 -6.095 1.00 93.69 100 VAL A C 1
ATOM 785 O O . VAL A 1 100 ? 7.024 -10.163 -6.372 1.00 93.69 100 VAL A O 1
ATOM 788 N N . ARG A 1 101 ? 8.283 -11.366 -4.934 1.00 94.31 101 ARG A N 1
ATOM 789 C CA . ARG A 1 101 ? 7.259 -11.438 -3.879 1.00 94.31 101 ARG A CA 1
ATOM 790 C C . ARG A 1 101 ? 6.815 -10.048 -3.449 1.00 94.31 101 ARG A C 1
ATOM 792 O O . ARG A 1 101 ? 5.621 -9.811 -3.330 1.00 94.31 101 ARG A O 1
ATOM 799 N N . GLN A 1 102 ? 7.747 -9.112 -3.273 1.00 90.25 102 GLN A N 1
ATOM 800 C CA . GLN A 1 102 ? 7.410 -7.739 -2.901 1.00 90.25 102 GLN A CA 1
ATOM 801 C C . GLN A 1 102 ? 6.514 -7.061 -3.946 1.00 90.25 102 GLN A C 1
ATOM 803 O O . GLN A 1 102 ? 5.509 -6.464 -3.575 1.00 90.25 102 GLN A O 1
ATOM 808 N N . TRP A 1 103 ? 6.813 -7.187 -5.242 1.00 92.81 103 TRP A N 1
ATOM 809 C CA . TRP A 1 103 ? 5.964 -6.622 -6.301 1.00 92.81 103 TRP A CA 1
ATOM 810 C C . TRP A 1 103 ? 4.578 -7.265 -6.381 1.00 92.81 103 TRP A C 1
ATOM 812 O O . TRP A 1 103 ? 3.586 -6.559 -6.583 1.00 92.81 103 TRP A O 1
ATOM 822 N N . LEU A 1 104 ? 4.494 -8.581 -6.185 1.00 94.56 104 LEU A N 1
ATOM 823 C CA . LEU A 1 104 ? 3.224 -9.306 -6.147 1.00 94.56 104 LEU A CA 1
ATOM 824 C C . LEU A 1 104 ? 2.390 -8.903 -4.922 1.00 94.56 104 LEU A C 1
ATOM 826 O O . LEU A 1 104 ? 1.222 -8.561 -5.081 1.00 94.56 104 LEU A O 1
ATOM 830 N N . ARG A 1 105 ? 3.000 -8.798 -3.735 1.00 94.50 105 ARG A N 1
ATOM 831 C CA . ARG A 1 105 ? 2.353 -8.267 -2.520 1.00 94.50 105 ARG A CA 1
ATOM 832 C C . ARG A 1 105 ? 1.884 -6.830 -2.699 1.00 94.50 105 ARG A C 1
ATOM 834 O O . ARG A 1 105 ? 0.758 -6.508 -2.342 1.00 94.50 105 ARG A O 1
ATOM 841 N N . SER A 1 106 ? 2.699 -5.973 -3.321 1.00 89.50 106 SER A N 1
ATOM 842 C CA . SER A 1 106 ? 2.277 -4.613 -3.673 1.00 89.50 106 SER A CA 1
ATOM 843 C C . SER A 1 106 ? 1.066 -4.611 -4.605 1.00 89.50 106 SER A C 1
ATOM 845 O O . SER A 1 106 ? 0.276 -3.681 -4.554 1.00 89.50 106 SER A O 1
ATOM 847 N N . SER A 1 107 ? 0.902 -5.623 -5.456 1.00 93.75 107 SER A N 1
ATOM 848 C CA . SER A 1 107 ? -0.264 -5.750 -6.341 1.00 93.75 107 SER A CA 1
ATOM 849 C C . SER A 1 107 ? -1.507 -6.323 -5.640 1.00 93.75 107 SER A C 1
ATOM 851 O O . SER A 1 107 ? -2.601 -6.268 -6.186 1.00 93.75 107 SER A O 1
ATOM 853 N N . ALA A 1 108 ? -1.344 -6.869 -4.435 1.00 94.56 108 ALA A N 1
ATOM 854 C CA . ALA A 1 108 ? -2.420 -7.305 -3.545 1.00 94.56 108 ALA A CA 1
ATOM 855 C C . ALA A 1 108 ? -2.658 -6.301 -2.396 1.00 94.56 108 ALA A C 1
ATOM 857 O O . ALA A 1 108 ? -3.409 -6.589 -1.463 1.00 94.56 108 ALA A O 1
ATOM 858 N N . TYR A 1 109 ? -2.024 -5.118 -2.445 1.00 91.25 109 TYR A N 1
ATOM 859 C CA . TYR A 1 109 ? -1.951 -4.171 -1.326 1.00 91.25 109 TYR A CA 1
ATOM 860 C C . TYR A 1 109 ? -3.319 -3.806 -0.745 1.00 91.25 109 TYR A C 1
ATOM 862 O O . TYR A 1 109 ? -3.474 -3.817 0.469 1.00 91.25 109 TYR A O 1
ATOM 870 N N . ALA A 1 110 ? -4.326 -3.575 -1.590 1.00 89.50 110 ALA A N 1
ATOM 871 C CA . ALA A 1 110 ? -5.660 -3.204 -1.123 1.00 89.50 110 ALA A CA 1
ATOM 872 C C . ALA A 1 110 ? -6.326 -4.294 -0.256 1.00 89.50 110 ALA A C 1
ATOM 874 O O . ALA A 1 110 ? -7.101 -3.983 0.644 1.00 89.50 110 ALA A O 1
ATOM 875 N N . THR A 1 111 ? -5.997 -5.575 -0.474 1.00 92.75 111 THR A N 1
ATOM 876 C CA . THR A 1 111 ? -6.476 -6.664 0.394 1.00 92.75 111 THR A CA 1
ATOM 877 C C . THR A 1 111 ? -5.755 -6.660 1.740 1.00 92.75 111 THR A C 1
ATOM 879 O O . THR A 1 111 ? -6.403 -6.808 2.773 1.00 92.75 111 THR A O 1
ATOM 882 N N . TYR A 1 112 ? -4.432 -6.446 1.750 1.00 92.69 112 TYR A N 1
ATOM 883 C CA . TYR A 1 112 ? -3.672 -6.298 2.998 1.00 92.69 112 TYR A CA 1
ATOM 884 C C . TYR A 1 112 ? -4.134 -5.083 3.807 1.00 92.69 112 TYR A C 1
ATOM 886 O O . TYR A 1 112 ? -4.261 -5.178 5.023 1.00 92.69 112 TYR A O 1
ATOM 894 N N . GLU A 1 113 ? -4.406 -3.964 3.136 1.00 89.50 113 GLU A N 1
ATOM 895 C CA . GLU A 1 113 ? -4.926 -2.741 3.746 1.00 89.50 113 GLU A CA 1
ATOM 896 C C . GLU A 1 113 ? -6.288 -2.992 4.398 1.00 89.50 113 GLU A C 1
ATOM 898 O O . GLU A 1 113 ? -6.454 -2.724 5.585 1.00 89.50 113 GLU A O 1
ATOM 903 N N . LEU A 1 114 ? -7.238 -3.586 3.668 1.00 90.75 114 LEU A N 1
ATOM 904 C CA . LEU A 1 114 ? -8.553 -3.910 4.220 1.00 90.75 114 LEU A CA 1
ATOM 905 C C . LEU A 1 114 ? -8.461 -4.875 5.412 1.00 90.75 114 LEU A C 1
ATOM 907 O O . LEU A 1 114 ? -9.157 -4.694 6.411 1.00 90.75 114 LEU A O 1
ATOM 911 N N . LEU A 1 115 ? -7.588 -5.883 5.326 1.00 93.19 115 LEU A N 1
ATOM 912 C CA . LEU A 1 115 ? -7.336 -6.814 6.423 1.00 93.19 115 LEU A CA 1
ATOM 913 C C . LEU A 1 115 ? -6.774 -6.099 7.663 1.00 93.19 115 LEU A C 1
ATOM 915 O O . LEU A 1 115 ? -7.216 -6.381 8.776 1.00 93.19 115 LEU A O 1
ATOM 919 N N . ALA A 1 116 ? -5.823 -5.179 7.482 1.00 89.38 116 ALA A N 1
ATOM 920 C CA . ALA A 1 116 ? -5.262 -4.387 8.574 1.00 89.38 116 ALA A CA 1
ATOM 921 C C . ALA A 1 116 ? -6.338 -3.523 9.247 1.00 89.38 116 ALA A C 1
ATOM 923 O O . ALA A 1 116 ? -6.501 -3.595 10.460 1.00 89.38 116 ALA A O 1
ATOM 924 N N . VAL A 1 117 ? -7.160 -2.824 8.458 1.00 86.94 117 VAL A N 1
ATOM 925 C CA . VAL A 1 117 ? -8.287 -2.030 8.972 1.00 86.94 117 VAL A CA 1
ATOM 926 C C . VAL A 1 117 ? -9.255 -2.889 9.797 1.00 86.94 117 VAL A C 1
ATOM 928 O O . VAL A 1 117 ? -9.677 -2.478 10.875 1.00 86.94 117 VAL A O 1
ATOM 931 N N . CYS A 1 118 ? -9.586 -4.103 9.340 1.00 89.62 118 CYS A N 1
ATOM 932 C CA . CYS A 1 118 ? -10.462 -5.002 10.100 1.00 89.62 118 CYS A CA 1
ATOM 933 C C . CYS A 1 118 ? -9.857 -5.411 11.457 1.00 89.62 118 CYS A C 1
ATOM 935 O O . CYS A 1 118 ? -10.590 -5.529 12.439 1.00 89.62 118 CYS A O 1
ATOM 937 N N . ARG A 1 119 ? -8.535 -5.625 11.517 1.00 92.06 119 ARG A N 1
ATOM 938 C CA . ARG A 1 119 ? -7.819 -5.984 12.752 1.00 92.06 119 ARG A CA 1
ATOM 939 C C . ARG A 1 119 ? -7.793 -4.831 13.749 1.00 92.06 119 ARG A C 1
ATOM 941 O O . ARG A 1 119 ? -8.162 -5.036 14.904 1.00 92.06 119 ARG A O 1
ATOM 948 N N . ASP A 1 120 ? -7.434 -3.637 13.291 1.00 85.50 120 ASP A N 1
ATOM 949 C CA . ASP A 1 120 ? -7.323 -2.442 14.135 1.00 85.50 120 ASP A CA 1
ATOM 950 C C . ASP A 1 120 ? -8.657 -2.113 14.830 1.00 85.50 120 ASP A C 1
ATOM 952 O O . ASP A 1 120 ? -8.705 -1.771 16.017 1.00 85.50 120 ASP A O 1
ATOM 956 N N . GLU A 1 121 ? -9.769 -2.277 14.113 1.00 89.19 121 GLU A N 1
ATOM 957 C CA . GLU A 1 121 ? -11.112 -2.021 14.643 1.00 89.19 121 GLU A CA 1
ATOM 958 C C . GLU A 1 121 ? -11.546 -3.088 15.662 1.00 89.19 121 GLU A C 1
ATOM 960 O O . GLU A 1 121 ? -12.167 -2.770 16.680 1.00 89.19 121 GLU A O 1
ATOM 965 N N . GLN A 1 122 ? -11.154 -4.353 15.478 1.00 87.38 122 GLN A N 1
ATOM 966 C CA . GLN A 1 122 ? -11.390 -5.385 16.493 1.00 87.38 122 GLN A CA 1
ATOM 967 C C . GLN A 1 122 ? -10.570 -5.185 17.760 1.00 87.38 122 GLN A C 1
ATOM 969 O O . GLN A 1 122 ? -11.075 -5.413 18.862 1.00 87.38 122 GLN A O 1
ATOM 974 N N . GLU A 1 123 ? -9.306 -4.792 17.627 1.00 86.94 123 GLU A N 1
ATOM 975 C CA . GLU A 1 123 ? -8.458 -4.488 18.777 1.00 86.94 123 GLU A CA 1
ATOM 976 C C . GLU A 1 123 ? -9.015 -3.296 19.561 1.00 86.94 123 GLU A C 1
ATOM 978 O O . GLU A 1 123 ? -9.126 -3.360 20.789 1.00 86.94 123 GLU A O 1
ATOM 983 N N . SER A 1 124 ? -9.484 -2.266 18.851 1.00 85.75 124 SER A N 1
ATOM 984 C CA . SER A 1 124 ? -10.162 -1.108 19.443 1.00 85.75 124 SER A CA 1
ATOM 985 C C . SER A 1 124 ? -11.426 -1.507 20.213 1.00 85.75 124 SER A C 1
ATOM 987 O O . SER A 1 124 ? -11.627 -1.059 21.345 1.00 85.75 124 SER A O 1
ATOM 989 N N . ALA A 1 125 ? -12.243 -2.412 19.661 1.00 85.94 125 ALA A N 1
ATOM 990 C CA . ALA A 1 125 ? -13.434 -2.930 20.335 1.00 85.94 125 ALA A CA 1
ATOM 991 C C . ALA A 1 125 ? -13.100 -3.743 21.604 1.00 85.94 125 ALA A C 1
ATOM 993 O O . ALA A 1 125 ? -13.834 -3.681 22.591 1.00 85.94 125 ALA A O 1
ATOM 994 N N . ARG A 1 126 ? -11.979 -4.479 21.622 1.00 86.25 126 ARG A N 1
ATOM 995 C CA . ARG A 1 126 ? -11.526 -5.239 22.804 1.00 86.25 126 ARG A CA 1
ATOM 996 C C . ARG A 1 126 ? -11.017 -4.330 23.922 1.00 86.25 126 ARG A C 1
ATOM 998 O O . ARG A 1 126 ? -11.298 -4.598 25.089 1.00 86.25 126 ARG A O 1
ATOM 1005 N N . GLY A 1 127 ? -10.303 -3.257 23.579 1.00 82.00 127 GLY A N 1
ATOM 1006 C CA . GLY A 1 127 ? -9.727 -2.321 24.551 1.00 82.00 127 GLY A CA 1
ATOM 1007 C C . GLY A 1 127 ? -10.768 -1.573 25.394 1.00 82.00 127 GLY A C 1
ATOM 1008 O O . GLY A 1 127 ? -10.514 -1.274 26.560 1.00 82.00 127 GLY A O 1
ATOM 1009 N N . GLN A 1 128 ? -11.966 -1.328 24.854 1.00 72.88 128 GLN A N 1
ATOM 1010 C CA . GLN A 1 128 ? -13.036 -0.629 25.578 1.00 72.88 128 GLN A CA 1
ATOM 1011 C C . GLN A 1 128 ? -13.613 -1.426 26.758 1.00 72.88 128 GLN A C 1
ATOM 1013 O O . GLN A 1 128 ? -14.102 -0.830 27.716 1.00 72.88 128 GLN A O 1
ATOM 1018 N N . VAL A 1 129 ? -13.532 -2.760 26.741 1.00 68.94 129 VAL A N 1
ATOM 1019 C CA . VAL A 1 129 ? -14.143 -3.603 27.785 1.00 68.94 129 VAL A CA 1
ATOM 1020 C C . VAL A 1 129 ? -13.327 -3.590 29.088 1.00 68.94 129 VAL A C 1
ATOM 1022 O O . VAL A 1 129 ? -13.866 -3.843 30.163 1.00 68.94 129 VAL A O 1
ATOM 1025 N N . SER A 1 130 ? -12.038 -3.238 29.037 1.00 68.19 130 SER A N 1
ATOM 1026 C CA . SER A 1 130 ? -11.126 -3.356 30.185 1.00 68.19 130 SER A CA 1
ATOM 1027 C C . SER A 1 130 ? -10.969 -2.090 31.042 1.00 68.19 130 SER A C 1
ATOM 1029 O O . SER A 1 130 ? -10.283 -2.150 32.058 1.00 68.19 130 SER A O 1
ATOM 1031 N N . SER A 1 131 ? -11.610 -0.963 30.703 1.00 61.41 131 SER A N 1
ATOM 1032 C CA . SER A 1 131 ? -11.462 0.319 31.431 1.00 61.41 131 SER A CA 1
ATOM 1033 C C . SER A 1 131 ? -12.641 0.650 32.368 1.00 61.41 131 SER A C 1
ATOM 1035 O O . SER A 1 131 ? -12.933 1.807 32.649 1.00 61.41 131 SER A O 1
ATOM 1037 N N . SER A 1 132 ? -13.336 -0.366 32.888 1.00 53.41 132 SER A N 1
ATOM 1038 C CA . SER A 1 132 ? -14.435 -0.184 33.856 1.00 53.41 132 SER A CA 1
ATOM 1039 C C . SER A 1 132 ? -13.926 -0.183 35.305 1.00 53.41 132 SER A C 1
ATOM 1041 O O . SER A 1 132 ? -14.330 -1.015 36.115 1.00 53.41 132 SER A O 1
ATOM 1043 N N . GLY A 1 133 ? -13.003 0.728 35.619 1.00 55.94 133 GLY A N 1
ATOM 1044 C CA . GLY A 1 133 ? -12.414 0.891 36.948 1.00 55.94 133 GLY A CA 1
ATOM 1045 C C . GLY A 1 133 ? -12.248 2.362 37.323 1.00 55.94 133 GLY A C 1
ATOM 1046 O O . GLY A 1 133 ? -11.222 2.953 37.026 1.00 55.94 133 GLY A O 1
ATOM 1047 N N . ASP A 1 134 ? -13.266 2.882 38.007 1.00 53.75 134 ASP A N 1
ATOM 1048 C CA . ASP A 1 134 ? -13.237 4.005 38.957 1.00 53.75 134 ASP A CA 1
ATOM 1049 C C . ASP A 1 134 ? -13.067 5.461 38.441 1.00 53.75 134 ASP A C 1
ATOM 1051 O O . ASP A 1 134 ? -11.980 5.971 38.204 1.00 53.75 134 ASP A O 1
ATOM 1055 N N . GLN A 1 135 ? -14.232 6.121 38.368 1.00 52.47 135 GLN A N 1
ATOM 1056 C CA . GLN A 1 135 ? -14.551 7.529 38.665 1.00 52.47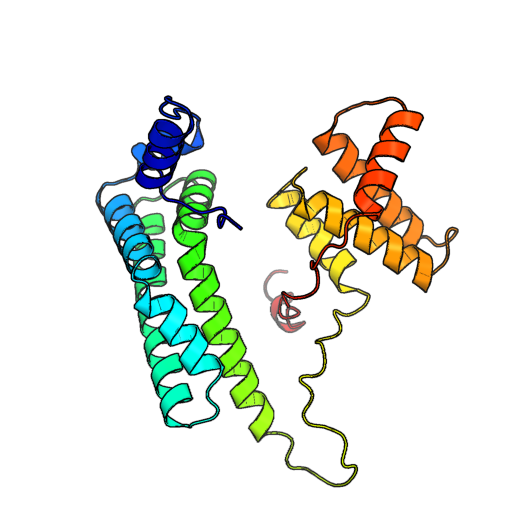 135 GLN A CA 1
ATOM 1057 C C . GLN A 1 135 ? -13.869 8.690 37.910 1.00 52.47 135 GLN A C 1
ATOM 1059 O O . GLN A 1 135 ? -12.817 9.190 38.285 1.00 52.47 135 GLN A O 1
ATOM 1064 N N . GLY A 1 136 ? -14.671 9.290 37.018 1.00 52.44 136 GLY A N 1
ATOM 1065 C CA . GLY A 1 136 ? -15.010 10.711 37.145 1.00 52.44 136 GLY A CA 1
ATOM 1066 C C . GLY A 1 136 ? -14.317 11.676 36.189 1.00 52.44 136 GLY A C 1
ATOM 1067 O O . GLY A 1 136 ? -13.348 12.306 36.571 1.00 52.44 136 GLY A O 1
ATOM 1068 N N . GLU A 1 137 ? -14.885 11.868 34.995 1.00 48.72 137 GLU A N 1
ATOM 1069 C CA . GLU A 1 137 ? -15.252 13.191 34.456 1.00 48.72 137 GLU A CA 1
ATOM 1070 C C . GLU A 1 137 ? -15.879 13.039 33.064 1.00 48.72 137 GLU A C 1
ATOM 1072 O O . GLU A 1 137 ? -15.357 12.375 32.169 1.00 48.72 137 GLU A O 1
ATOM 1077 N N . ALA A 1 138 ? -17.056 13.638 32.892 1.00 56.00 138 ALA A N 1
ATOM 1078 C CA . ALA A 1 138 ? -17.784 13.654 31.637 1.00 56.00 138 ALA A CA 1
ATOM 1079 C C . ALA A 1 138 ? -17.095 14.610 30.651 1.00 56.00 138 ALA A C 1
ATOM 1081 O O . ALA A 1 138 ? -17.136 15.826 30.830 1.00 56.00 138 ALA A O 1
ATOM 1082 N N . SER A 1 139 ? -16.496 14.087 29.582 1.00 46.12 139 SER A N 1
ATOM 1083 C CA . SER A 1 139 ? -16.139 14.905 28.421 1.00 46.12 139 SER A CA 1
ATOM 1084 C C . SER A 1 139 ? -16.246 14.124 27.117 1.00 46.12 139 SER A C 1
ATOM 1086 O O . SER A 1 139 ? -15.554 13.140 26.890 1.00 46.12 139 SER A O 1
ATOM 1088 N N . SER A 1 140 ? -17.198 14.599 26.310 1.00 43.75 140 SER A N 1
ATOM 1089 C CA . SER A 1 140 ? -17.460 14.388 24.884 1.00 43.75 140 SER A CA 1
ATOM 1090 C C . SER A 1 140 ? -16.879 13.144 24.204 1.00 43.75 140 SER A C 1
ATOM 1092 O O . SER A 1 140 ? -15.677 13.031 23.983 1.00 43.75 140 SER A O 1
ATOM 1094 N N . SER A 1 141 ? -17.788 12.326 23.673 1.00 40.44 141 SER A N 1
ATOM 1095 C CA . SER A 1 141 ? -17.597 11.248 22.694 1.00 40.44 141 SER A CA 1
ATOM 1096 C C . SER A 1 141 ? -17.084 11.712 21.316 1.00 40.44 141 SER A C 1
ATOM 1098 O O . SER A 1 141 ? -17.478 11.170 20.282 1.00 40.44 141 SER A O 1
ATOM 1100 N N . GLY A 1 142 ? -16.228 12.731 21.264 1.00 40.44 142 GLY A N 1
ATOM 1101 C CA . GLY A 1 142 ? -15.422 12.983 20.081 1.00 40.44 142 GLY A CA 1
ATOM 1102 C C . GLY A 1 142 ? -14.384 11.876 20.006 1.00 40.44 142 GLY A C 1
ATOM 1103 O O . GLY A 1 142 ? -13.641 11.693 20.967 1.00 40.44 142 GLY A O 1
ATOM 1104 N N . ARG A 1 143 ? -14.332 11.127 18.893 1.00 37.91 143 ARG A N 1
ATOM 1105 C CA . ARG A 1 143 ? -13.144 10.333 18.538 1.00 37.91 143 ARG A CA 1
ATOM 1106 C C . ARG A 1 143 ? -11.942 11.234 18.799 1.00 37.91 143 ARG A C 1
ATOM 1108 O O . ARG A 1 143 ? -11.766 12.211 18.072 1.00 37.91 143 ARG A O 1
ATOM 1115 N N . VAL A 1 144 ? -11.188 10.956 19.864 1.00 34.22 144 VAL A N 1
ATOM 1116 C CA . VAL A 1 144 ? -9.953 11.680 20.155 1.00 34.22 144 VAL A CA 1
ATOM 1117 C C . VAL A 1 144 ? -9.133 11.535 18.879 1.00 34.22 144 VAL A C 1
ATOM 1119 O O . VAL A 1 144 ? -8.902 10.394 18.466 1.00 34.22 144 VAL A O 1
ATOM 1122 N N . PRO A 1 145 ? -8.789 12.636 18.179 1.00 38.94 145 PRO A N 1
ATOM 1123 C CA . PRO A 1 145 ? -7.880 12.550 17.053 1.00 38.94 145 PRO A CA 1
ATOM 1124 C C . PRO A 1 145 ? -6.669 11.823 17.600 1.00 38.94 145 PRO A C 1
ATOM 1126 O O . PRO A 1 145 ? -6.089 12.287 18.577 1.00 38.94 145 PRO A O 1
ATOM 1129 N N . VAL A 1 146 ? -6.380 10.635 17.080 1.00 45.56 146 VAL A N 1
ATOM 1130 C CA . VAL A 1 146 ? -5.267 9.829 17.568 1.00 45.56 146 VAL A CA 1
ATOM 1131 C C . VAL A 1 146 ? -4.020 10.670 17.328 1.00 45.56 146 VAL A C 1
ATOM 1133 O O . VAL A 1 146 ? -3.584 10.840 16.192 1.00 45.56 146 VAL A O 1
ATOM 1136 N N . ILE A 1 147 ? -3.530 11.309 18.390 1.00 42.00 147 ILE A N 1
ATOM 1137 C CA . ILE A 1 147 ? -2.382 12.202 18.328 1.00 42.00 147 ILE A CA 1
ATOM 1138 C C . ILE A 1 147 ? -1.189 11.283 18.090 1.00 42.00 147 ILE A C 1
ATOM 1140 O O . ILE A 1 147 ? -0.722 10.622 19.016 1.00 42.00 147 ILE A O 1
ATOM 1144 N N . CYS A 1 148 ? -0.734 11.202 16.837 1.00 53.69 148 CYS A N 1
ATOM 1145 C CA . CYS A 1 148 ? 0.538 10.583 16.480 1.00 53.69 148 CYS A CA 1
ATOM 1146 C C . CYS A 1 148 ? 1.606 11.095 17.440 1.00 53.69 148 CYS A C 1
ATOM 1148 O O . CYS A 1 148 ? 1.857 12.307 17.462 1.00 53.69 148 CYS A O 1
ATOM 1150 N N . SER A 1 149 ? 2.209 10.195 18.226 1.00 66.50 149 SER A N 1
ATOM 1151 C CA . SER A 1 149 ? 3.243 10.592 19.178 1.00 66.50 149 SER A CA 1
ATOM 1152 C C . SER A 1 149 ? 4.328 11.380 18.444 1.00 66.50 149 SER A C 1
ATOM 1154 O O . SER A 1 149 ? 4.650 11.096 17.287 1.00 66.50 149 SER A O 1
ATOM 1156 N N . ASP A 1 150 ? 4.898 12.390 19.102 1.00 67.81 150 ASP A N 1
ATOM 1157 C CA . ASP A 1 150 ? 5.958 13.230 18.522 1.00 67.81 150 ASP A CA 1
ATOM 1158 C C . ASP A 1 150 ? 7.149 12.424 17.970 1.00 67.81 150 ASP A C 1
ATOM 1160 O O . ASP A 1 150 ? 7.943 12.946 17.191 1.00 67.81 150 ASP A O 1
ATOM 1164 N N . GLU A 1 151 ? 7.284 11.169 18.397 1.00 73.56 151 GLU A N 1
ATOM 1165 C CA . GLU A 1 151 ? 8.398 10.266 18.120 1.00 73.56 151 GLU A CA 1
ATOM 1166 C C . GLU A 1 151 ? 8.148 9.345 16.913 1.00 73.56 151 GLU A C 1
ATOM 1168 O O . GLU A 1 151 ? 9.087 8.726 16.416 1.00 73.56 151 GLU A O 1
ATOM 1173 N N . GLN A 1 152 ? 6.915 9.263 16.395 1.00 80.94 152 GLN A N 1
ATOM 1174 C CA . GLN A 1 152 ? 6.581 8.368 15.278 1.00 80.94 152 GLN A CA 1
ATOM 1175 C C . GLN A 1 152 ? 7.374 8.647 13.988 1.00 80.94 152 GLN A C 1
ATOM 1177 O O . GLN A 1 152 ? 7.850 7.689 13.381 1.00 80.94 152 GLN A O 1
ATOM 1182 N N . PRO A 1 153 ? 7.589 9.900 13.542 1.00 86.88 153 PRO A N 1
ATOM 1183 C CA . PRO A 1 153 ? 8.344 10.130 12.310 1.00 86.88 153 PRO A CA 1
ATOM 1184 C C . PRO A 1 153 ? 9.793 9.632 12.380 1.00 86.88 153 PRO A C 1
ATOM 1186 O O . PRO A 1 153 ? 10.306 9.093 11.402 1.00 86.88 153 PRO A O 1
ATOM 1189 N N . GLU A 1 154 ? 10.431 9.750 13.549 1.00 90.94 154 GLU A N 1
ATOM 1190 C CA . GLU A 1 154 ? 11.800 9.277 13.790 1.00 90.94 154 GLU A CA 1
ATOM 1191 C C . GLU A 1 154 ? 11.903 7.755 13.622 1.00 90.94 154 GLU A C 1
ATOM 1193 O O . GLU A 1 154 ? 12.793 7.268 12.924 1.00 90.94 154 GLU A O 1
ATOM 1198 N N . SER A 1 155 ? 10.971 6.996 14.207 1.00 87.31 155 SER A N 1
ATOM 1199 C CA . SER A 1 155 ? 10.987 5.528 14.140 1.00 87.31 155 SER A CA 1
ATOM 1200 C C . SER A 1 155 ? 10.590 4.979 12.766 1.00 87.31 155 SER A C 1
ATOM 1202 O O . SER A 1 155 ? 11.075 3.924 12.355 1.00 87.31 155 SER A O 1
ATOM 1204 N N . LEU A 1 156 ? 9.745 5.701 12.025 1.00 88.44 156 LEU A N 1
ATOM 1205 C CA . LEU A 1 156 ? 9.278 5.312 10.693 1.00 88.44 156 LEU A CA 1
ATOM 1206 C C . LEU A 1 156 ? 10.283 5.634 9.578 1.00 88.44 156 LEU A C 1
ATOM 1208 O O . LEU A 1 156 ? 10.239 5.012 8.511 1.00 88.44 156 LEU A O 1
ATOM 1212 N N . MET A 1 157 ? 11.202 6.577 9.803 1.00 92.38 157 MET A N 1
ATOM 1213 C CA . MET A 1 157 ? 12.144 7.010 8.773 1.00 92.38 157 MET A CA 1
ATOM 1214 C C . MET A 1 157 ? 13.038 5.890 8.214 1.00 92.38 157 MET A C 1
ATOM 1216 O O . MET A 1 157 ? 13.119 5.756 6.986 1.00 92.38 157 MET A O 1
ATOM 1220 N N . PRO A 1 158 ? 13.681 5.046 9.044 1.00 89.56 158 PRO A N 1
ATOM 1221 C CA . PRO A 1 158 ? 14.461 3.920 8.541 1.00 89.56 158 PRO A CA 1
ATOM 1222 C C . PRO A 1 158 ? 13.626 2.998 7.645 1.00 89.56 158 PRO A C 1
ATOM 1224 O O . PRO A 1 158 ? 14.071 2.624 6.560 1.00 89.56 158 PRO A O 1
ATOM 1227 N N . LEU A 1 159 ? 12.380 2.713 8.038 1.00 84.81 159 LEU A N 1
ATOM 1228 C CA . LEU A 1 159 ? 11.479 1.833 7.298 1.00 84.81 159 LEU A CA 1
ATOM 1229 C C . LEU A 1 159 ? 11.114 2.413 5.924 1.00 84.81 159 LEU A C 1
ATOM 1231 O O . LEU A 1 159 ? 11.269 1.734 4.905 1.00 84.81 159 LEU A O 1
ATOM 1235 N N . ILE A 1 160 ? 10.676 3.677 5.863 1.00 90.06 160 ILE A N 1
ATOM 1236 C CA . ILE A 1 160 ? 10.272 4.281 4.585 1.00 90.06 160 ILE A CA 1
ATOM 1237 C C . ILE A 1 160 ? 11.461 4.457 3.636 1.00 90.06 160 ILE A C 1
ATOM 1239 O O . ILE A 1 160 ? 11.291 4.350 2.421 1.00 90.06 160 ILE A O 1
ATOM 1243 N N . SER A 1 161 ? 12.666 4.678 4.173 1.00 90.12 161 SER A N 1
ATOM 1244 C CA . SER A 1 161 ? 13.880 4.813 3.364 1.00 90.12 161 SER A CA 1
ATOM 1245 C C . SER A 1 161 ? 14.233 3.522 2.617 1.00 90.12 161 SER A C 1
ATOM 1247 O O . SER A 1 161 ? 14.776 3.584 1.516 1.00 90.12 161 SER A O 1
ATOM 1249 N N . VAL A 1 162 ? 13.856 2.364 3.172 1.00 87.38 162 VAL A N 1
ATOM 1250 C CA . VAL A 1 162 ? 14.046 1.041 2.561 1.00 87.38 162 VAL A CA 1
ATOM 1251 C C . VAL A 1 162 ? 12.900 0.697 1.613 1.00 87.38 162 VAL A C 1
ATOM 1253 O O . VAL A 1 162 ? 13.135 0.234 0.499 1.00 87.38 162 VAL A O 1
ATOM 1256 N N . ILE A 1 163 ? 11.653 0.915 2.041 1.00 81.25 163 ILE A N 1
ATOM 1257 C CA . ILE A 1 163 ? 10.471 0.466 1.292 1.00 81.25 163 ILE A CA 1
ATOM 1258 C C . ILE A 1 163 ? 10.186 1.370 0.092 1.00 81.25 163 ILE A C 1
ATOM 1260 O O . ILE A 1 163 ? 9.813 0.885 -0.976 1.00 81.25 163 ILE A O 1
ATOM 1264 N N . SER A 1 164 ? 10.332 2.683 0.267 1.00 86.19 164 SER A N 1
ATOM 1265 C CA . SER A 1 164 ? 9.905 3.675 -0.718 1.00 86.19 164 SER A CA 1
ATOM 1266 C C . SER A 1 164 ? 10.886 4.856 -0.791 1.00 86.19 164 SER A C 1
ATOM 1268 O O . SER A 1 164 ? 10.502 6.011 -0.549 1.00 86.19 164 SER A O 1
ATOM 1270 N N . PRO A 1 165 ? 12.175 4.602 -1.109 1.00 92.12 165 PRO A N 1
ATOM 1271 C CA . PRO A 1 165 ? 13.180 5.653 -1.219 1.00 92.12 165 PRO A CA 1
ATOM 1272 C C . PRO A 1 165 ? 12.750 6.702 -2.249 1.00 92.12 165 PRO A C 1
ATOM 1274 O O . PRO A 1 165 ? 12.190 6.363 -3.291 1.00 92.12 165 PRO A O 1
ATOM 1277 N N . ALA A 1 166 ? 13.008 7.982 -1.956 1.00 92.44 166 ALA A N 1
ATOM 1278 C CA . ALA A 1 166 ? 12.659 9.106 -2.829 1.00 92.44 166 ALA A CA 1
ATOM 1279 C C . ALA A 1 166 ? 11.167 9.215 -3.231 1.00 92.44 166 ALA A C 1
ATOM 1281 O O . ALA A 1 166 ? 10.829 9.929 -4.179 1.00 92.44 166 ALA A O 1
ATOM 1282 N N . SER A 1 167 ? 10.258 8.507 -2.560 1.00 90.81 167 SER A N 1
ATOM 1283 C CA . SER A 1 167 ? 8.819 8.661 -2.779 1.00 90.81 167 SER A CA 1
ATOM 1284 C C . SER A 1 167 ? 8.275 9.916 -2.106 1.00 90.81 167 SER A C 1
ATOM 1286 O O . SER A 1 167 ? 8.911 10.489 -1.223 1.00 90.81 167 SER A O 1
ATOM 1288 N N . ASP A 1 168 ? 7.063 10.319 -2.480 1.00 88.81 168 ASP A N 1
ATOM 1289 C CA . ASP A 1 168 ? 6.402 11.453 -1.840 1.00 88.81 168 ASP A CA 1
ATOM 1290 C C . ASP A 1 168 ? 6.215 11.234 -0.334 1.00 88.81 168 ASP A C 1
ATOM 1292 O O . ASP A 1 168 ? 6.568 12.111 0.448 1.00 88.81 168 ASP A O 1
ATOM 1296 N N . THR A 1 169 ? 5.798 10.034 0.080 1.00 88.06 169 THR A N 1
ATOM 1297 C CA . THR A 1 169 ? 5.685 9.644 1.494 1.00 88.06 169 THR A CA 1
ATOM 1298 C C . THR A 1 169 ? 7.004 9.799 2.247 1.00 88.06 169 THR A C 1
ATOM 1300 O O . THR A 1 169 ? 7.009 10.327 3.353 1.00 88.06 169 THR A O 1
ATOM 1303 N N . HIS A 1 170 ? 8.127 9.386 1.652 1.00 93.38 170 HIS A N 1
ATOM 1304 C CA . HIS A 1 170 ? 9.447 9.562 2.261 1.00 93.38 170 HIS A CA 1
ATOM 1305 C C . HIS A 1 170 ? 9.772 11.048 2.445 1.00 93.38 170 HIS A C 1
ATOM 1307 O O . HIS A 1 170 ? 10.160 11.465 3.535 1.00 93.38 170 HIS A O 1
ATOM 1313 N N . LEU A 1 171 ? 9.575 11.863 1.406 1.00 93.38 171 LEU A N 1
ATOM 1314 C CA . LEU A 1 171 ? 9.854 13.297 1.476 1.00 93.38 171 LEU A CA 1
ATOM 1315 C C . LEU A 1 171 ? 8.992 13.984 2.545 1.00 93.38 171 LEU A C 1
ATOM 1317 O O . LEU A 1 171 ? 9.513 14.793 3.308 1.00 93.38 171 LEU A O 1
ATOM 1321 N N . TYR A 1 172 ? 7.705 13.647 2.634 1.00 90.50 172 TYR A N 1
ATOM 1322 C CA . TYR A 1 172 ? 6.801 14.229 3.628 1.00 90.50 172 TYR A CA 1
ATOM 1323 C C . TYR A 1 172 ? 7.112 13.774 5.046 1.00 90.50 172 TYR A C 1
ATOM 1325 O O . TYR A 1 172 ? 7.140 14.613 5.939 1.00 90.50 172 TYR A O 1
ATOM 1333 N N . LEU A 1 173 ? 7.417 12.493 5.256 1.00 91.75 173 LEU A N 1
ATOM 1334 C CA . LEU A 1 173 ? 7.750 11.988 6.586 1.00 91.75 173 LEU A CA 1
ATOM 1335 C C . LEU A 1 173 ? 9.038 12.633 7.110 1.00 91.75 173 LEU A C 1
ATOM 1337 O O . LEU A 1 173 ? 9.121 13.008 8.277 1.00 91.75 173 LEU A O 1
ATOM 1341 N N . ALA A 1 174 ? 10.026 12.827 6.233 1.00 94.56 174 ALA A N 1
ATOM 1342 C CA . ALA A 1 174 ? 11.273 13.482 6.600 1.00 94.56 174 ALA A CA 1
ATOM 1343 C C . ALA A 1 174 ? 11.086 14.986 6.894 1.00 94.56 174 ALA A C 1
ATOM 1345 O O . ALA A 1 174 ? 11.728 15.514 7.803 1.00 94.56 174 ALA A O 1
ATOM 1346 N N . LEU A 1 175 ? 10.192 15.670 6.168 1.00 93.75 175 LEU A N 1
ATOM 1347 C CA . LEU A 1 175 ? 9.808 17.061 6.452 1.00 93.75 175 LEU A CA 1
ATOM 1348 C C . LEU A 1 175 ? 9.057 17.186 7.777 1.00 93.75 175 LEU A C 1
ATOM 1350 O O . LEU A 1 175 ? 9.385 18.052 8.584 1.00 93.75 175 LEU A O 1
ATOM 1354 N N . GLU A 1 176 ? 8.093 16.303 8.019 1.00 90.50 176 GLU A N 1
ATOM 1355 C CA . GLU A 1 176 ? 7.326 16.271 9.260 1.00 90.50 176 GLU A CA 1
ATOM 1356 C C . GLU A 1 176 ? 8.232 15.993 10.463 1.00 90.50 176 GLU A C 1
ATOM 1358 O O . GLU A 1 176 ? 8.128 16.671 11.487 1.00 90.50 176 GLU A O 1
ATOM 1363 N N . TRP A 1 177 ? 9.176 15.054 10.334 1.00 93.75 177 TRP A N 1
ATOM 1364 C CA . TRP A 1 177 ? 10.173 14.811 11.370 1.00 93.75 177 TRP A CA 1
ATOM 1365 C C . TRP A 1 177 ? 11.015 16.060 11.653 1.00 93.75 177 TRP A C 1
ATOM 1367 O O . TRP A 1 177 ? 11.178 16.430 12.816 1.00 93.75 177 TRP A O 1
ATOM 1377 N N . LEU A 1 178 ? 11.510 16.737 10.611 1.00 94.25 178 LEU A N 1
ATOM 1378 C CA . LEU A 1 178 ? 12.285 17.972 10.749 1.00 94.25 178 LEU A CA 1
ATOM 1379 C C . LEU A 1 178 ? 11.484 19.073 11.454 1.00 94.25 178 LEU A C 1
ATOM 1381 O O . LEU A 1 178 ? 11.995 19.703 12.382 1.00 94.25 178 LEU A O 1
ATOM 1385 N N . GLU A 1 179 ? 10.233 19.290 11.054 1.00 91.31 179 GLU A N 1
ATOM 1386 C CA . GLU A 1 179 ? 9.373 20.313 11.643 1.00 91.31 179 GLU A CA 1
ATOM 1387 C C . GLU A 1 179 ? 9.075 20.019 13.119 1.00 91.31 179 GLU A C 1
ATOM 1389 O O . GLU A 1 179 ? 9.250 20.895 13.972 1.00 91.31 179 GLU A O 1
ATOM 1394 N N . ARG A 1 180 ? 8.685 18.780 13.448 1.00 90.88 180 ARG A N 1
ATOM 1395 C CA . ARG A 1 180 ? 8.400 18.372 14.831 1.00 90.88 180 ARG A CA 1
ATOM 1396 C C . ARG A 1 180 ? 9.650 18.431 15.706 1.00 90.88 180 ARG A C 1
ATOM 1398 O O . ARG A 1 180 ? 9.589 18.970 16.811 1.00 90.88 180 ARG A O 1
ATOM 1405 N N . ALA A 1 181 ? 10.795 17.953 15.214 1.00 91.44 181 ALA A N 1
ATOM 1406 C CA . ALA A 1 181 ? 12.059 18.024 15.943 1.00 91.44 181 ALA A CA 1
ATOM 1407 C C . ALA A 1 181 ? 12.485 19.481 16.190 1.00 91.44 181 ALA A C 1
ATOM 1409 O O . ALA A 1 181 ? 12.851 19.831 17.312 1.00 91.44 181 ALA A O 1
ATOM 1410 N N . GLY A 1 182 ? 12.356 20.347 15.179 1.00 92.44 182 GLY A N 1
ATOM 1411 C CA . GLY A 1 182 ? 12.645 21.775 15.294 1.00 92.44 182 GLY A CA 1
ATOM 1412 C C . GLY A 1 182 ? 11.753 22.487 16.311 1.00 92.44 182 GLY A C 1
ATOM 1413 O O . GLY A 1 182 ? 12.270 23.235 17.140 1.00 92.44 182 GLY A O 1
ATOM 1414 N N . LYS A 1 183 ? 10.440 22.212 16.305 1.00 88.88 183 LYS A N 1
ATOM 1415 C CA . LYS A 1 183 ? 9.486 22.762 17.285 1.00 88.88 183 LYS A CA 1
ATOM 1416 C C . LYS A 1 183 ? 9.761 22.271 18.708 1.00 88.88 183 LYS A C 1
ATOM 1418 O O . LYS A 1 183 ? 9.700 23.064 19.640 1.00 88.88 183 LYS A O 1
ATOM 1423 N N . LYS A 1 184 ? 10.064 20.980 18.877 1.00 91.56 184 LYS A N 1
ATOM 1424 C CA . LYS A 1 184 ? 10.229 20.345 20.194 1.00 91.56 184 LYS A CA 1
ATOM 1425 C C . LYS A 1 184 ? 11.581 20.631 20.844 1.00 91.56 184 LYS A C 1
ATOM 1427 O O . LYS A 1 184 ? 11.637 20.853 22.048 1.00 91.56 184 LYS A O 1
ATOM 1432 N N . TYR A 1 185 ? 12.663 20.605 20.068 1.00 93.62 185 TYR A N 1
ATOM 1433 C CA . TYR A 1 185 ? 14.030 20.644 20.597 1.00 93.62 185 TYR A CA 1
ATOM 1434 C C . TYR A 1 185 ? 14.819 21.905 20.206 1.00 93.62 185 TYR A C 1
ATOM 1436 O O . TYR A 1 185 ? 15.876 22.162 20.779 1.00 93.62 185 TYR A O 1
ATOM 1444 N N . GLY A 1 186 ? 14.336 22.699 19.245 1.00 92.88 186 GLY A N 1
ATOM 1445 C CA . GLY A 1 186 ? 15.047 23.863 18.707 1.00 92.88 186 GLY A CA 1
ATOM 1446 C C . GLY A 1 186 ? 16.084 23.511 17.630 1.00 92.88 186 GLY A C 1
ATOM 1447 O O . GLY A 1 186 ? 16.485 22.359 17.462 1.00 92.88 186 GLY A O 1
ATOM 1448 N N . SER A 1 187 ? 16.537 24.515 16.871 1.00 93.31 187 SER A N 1
ATOM 1449 C CA . SER A 1 187 ? 17.398 24.335 15.683 1.00 93.31 187 SER A CA 1
ATOM 1450 C C . SER A 1 187 ? 18.820 23.846 15.982 1.00 93.31 187 SER A C 1
ATOM 1452 O O . SER A 1 187 ? 19.436 23.201 15.137 1.00 93.31 187 SER A O 1
ATOM 1454 N N . GLY A 1 188 ? 19.349 24.129 17.176 1.00 92.81 188 GLY A N 1
ATOM 1455 C CA . GLY A 1 188 ? 20.705 23.734 17.573 1.00 92.81 188 GLY A CA 1
ATOM 1456 C C . GLY A 1 188 ? 20.827 22.296 18.089 1.00 92.81 188 GLY A C 1
ATOM 1457 O O . GLY A 1 188 ? 21.944 21.795 18.227 1.00 92.81 188 GLY A O 1
ATOM 1458 N N . HIS A 1 189 ? 19.703 21.637 18.380 1.00 97.44 189 HIS A N 1
ATOM 1459 C CA . HIS A 1 189 ? 19.686 20.332 19.033 1.00 97.44 189 HIS A CA 1
ATOM 1460 C C . HIS A 1 189 ? 20.041 19.185 18.076 1.00 97.44 189 HIS A C 1
ATOM 1462 O O . HIS A 1 189 ? 19.713 19.215 16.888 1.00 97.44 189 HIS A O 1
ATOM 1468 N N . GLU A 1 190 ? 20.667 18.130 18.604 1.00 97.06 190 GLU A N 1
ATOM 1469 C CA . GLU A 1 190 ? 21.183 17.012 17.802 1.00 97.06 190 GLU A CA 1
ATOM 1470 C C . GLU A 1 190 ? 20.080 16.249 17.053 1.00 97.06 190 GLU A C 1
ATOM 1472 O O . GLU A 1 190 ? 20.234 15.900 15.882 1.00 97.06 190 GLU A O 1
ATOM 1477 N N . LYS A 1 191 ? 18.909 16.082 17.682 1.00 93.88 191 LYS A N 1
ATOM 1478 C CA . LYS A 1 191 ? 17.731 15.503 17.015 1.00 93.88 191 LYS A CA 1
ATOM 1479 C C . LYS A 1 191 ? 17.272 16.316 15.801 1.00 93.88 191 LYS A C 1
ATOM 1481 O O . LYS A 1 191 ? 16.976 15.739 14.760 1.00 93.88 191 LYS A O 1
ATOM 1486 N N . THR A 1 192 ? 17.264 17.644 15.896 1.00 94.88 192 THR A N 1
ATOM 1487 C CA . THR A 1 192 ? 16.873 18.518 14.779 1.00 94.88 192 THR A CA 1
ATOM 1488 C C . THR A 1 192 ? 17.884 18.453 13.639 1.00 94.88 192 THR A C 1
ATOM 1490 O O . THR A 1 192 ? 17.498 18.427 12.472 1.00 94.88 192 THR A O 1
ATOM 1493 N N . LYS A 1 193 ? 19.182 18.349 13.955 1.00 96.19 193 LYS A N 1
ATOM 1494 C CA . LYS A 1 193 ? 20.224 18.119 12.943 1.00 96.19 193 LYS A CA 1
ATOM 1495 C C . LYS A 1 193 ? 20.049 16.774 12.244 1.00 96.19 193 LYS A C 1
ATOM 1497 O O . LYS A 1 193 ? 20.125 16.726 11.021 1.00 96.19 193 LYS A O 1
ATOM 1502 N N . THR A 1 194 ? 19.768 15.716 13.001 1.00 95.88 194 THR A N 1
ATOM 1503 C CA . THR A 1 194 ? 19.536 14.369 12.457 1.00 95.88 194 THR A CA 1
ATOM 1504 C C . THR A 1 194 ? 18.329 14.362 11.514 1.00 95.88 194 THR A C 1
ATOM 1506 O O . THR A 1 194 ? 18.430 13.900 10.378 1.00 95.88 194 THR A O 1
ATOM 1509 N N . ALA A 1 195 ? 17.214 14.969 11.928 1.00 95.19 195 ALA A N 1
ATOM 1510 C CA . ALA A 1 195 ? 16.027 15.106 11.088 1.00 95.19 195 ALA A CA 1
ATOM 1511 C C . ALA A 1 195 ? 16.299 15.944 9.822 1.00 95.19 195 ALA A C 1
ATOM 1513 O O . ALA A 1 195 ? 15.854 15.596 8.728 1.00 95.19 195 ALA A O 1
ATOM 1514 N N . SER A 1 196 ? 17.095 17.013 9.944 1.00 96.50 196 SER A N 1
ATOM 1515 C CA . SER A 1 196 ? 17.521 17.845 8.810 1.00 96.50 196 SER A CA 1
ATOM 1516 C C . SER A 1 196 ? 18.351 17.050 7.799 1.00 96.50 196 SER A C 1
ATOM 1518 O O . SER A 1 196 ? 18.084 17.103 6.598 1.00 96.50 196 SER A O 1
ATOM 1520 N N . GLN A 1 197 ? 19.300 16.237 8.273 1.00 96.62 197 GLN A N 1
ATOM 1521 C CA . GLN A 1 197 ? 20.101 15.351 7.426 1.00 96.62 197 GLN A CA 1
ATOM 1522 C C . GLN A 1 197 ? 19.239 14.310 6.705 1.00 96.62 197 GLN A C 1
ATOM 1524 O O . GLN A 1 197 ? 19.436 14.084 5.512 1.00 96.62 197 GLN A O 1
ATOM 1529 N N . ALA A 1 198 ? 18.264 13.710 7.390 1.00 96.06 198 ALA A N 1
ATOM 1530 C CA . ALA A 1 198 ? 17.347 12.751 6.780 1.00 96.06 198 ALA A CA 1
ATOM 1531 C C . ALA A 1 198 ? 16.464 13.402 5.701 1.00 96.06 198 ALA A C 1
ATOM 1533 O O . ALA A 1 198 ? 16.330 12.862 4.602 1.00 96.06 198 ALA A O 1
ATOM 1534 N N . CYS A 1 199 ? 15.926 14.594 5.974 1.00 96.50 199 CYS A N 1
ATOM 1535 C CA . CYS A 1 199 ? 15.161 15.378 5.004 1.00 96.50 199 CYS A CA 1
ATOM 1536 C C . CYS A 1 199 ? 15.998 15.729 3.7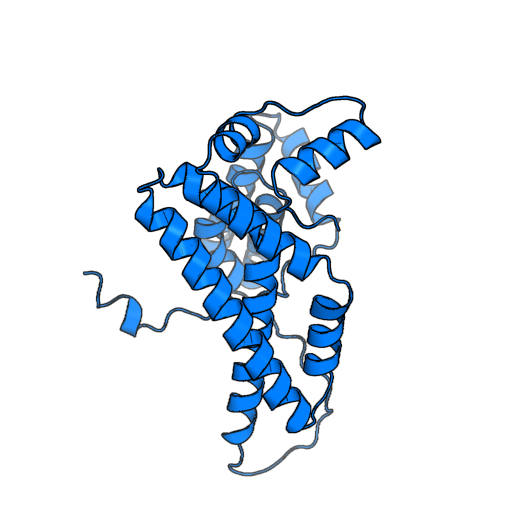68 1.00 96.50 199 CYS A C 1
ATOM 1538 O O . CYS A 1 199 ? 15.555 15.523 2.632 1.00 96.50 199 CYS A O 1
ATOM 1540 N N . LEU A 1 200 ? 17.237 16.175 3.980 1.00 96.31 200 LEU A N 1
ATOM 1541 C CA . LEU A 1 200 ? 18.180 16.460 2.907 1.00 96.31 200 LEU A CA 1
ATOM 1542 C C . LEU A 1 200 ? 18.482 15.206 2.075 1.00 96.31 200 LEU A C 1
ATOM 1544 O O . LEU A 1 200 ? 18.414 15.252 0.848 1.00 96.31 200 LEU A O 1
ATOM 1548 N N . ALA A 1 201 ? 18.766 14.076 2.727 1.00 95.88 201 ALA A N 1
ATOM 1549 C CA . ALA A 1 201 ? 19.048 12.809 2.060 1.00 95.88 201 ALA A CA 1
ATOM 1550 C C . ALA A 1 201 ? 17.863 12.333 1.204 1.00 95.88 201 ALA A C 1
ATOM 1552 O O . ALA A 1 201 ? 18.063 11.928 0.058 1.00 95.88 201 ALA A O 1
ATOM 1553 N N . ALA A 1 202 ? 16.631 12.442 1.712 1.00 95.94 202 ALA A N 1
ATOM 1554 C CA . ALA A 1 202 ? 15.415 12.109 0.971 1.00 95.94 202 ALA A CA 1
ATOM 1555 C C . ALA A 1 202 ? 15.273 12.947 -0.313 1.00 95.94 202 ALA A C 1
ATOM 1557 O O . ALA A 1 202 ? 15.004 12.405 -1.389 1.00 95.94 202 ALA A O 1
ATOM 1558 N N . HIS A 1 203 ? 15.511 14.259 -0.222 1.00 95.94 203 HIS A N 1
ATOM 1559 C CA . HIS A 1 203 ? 15.429 15.160 -1.373 1.00 95.94 203 HIS A CA 1
ATOM 1560 C C . HIS A 1 203 ? 16.566 14.928 -2.374 1.00 95.94 203 HIS A C 1
ATOM 1562 O O . HIS A 1 203 ? 16.311 14.907 -3.576 1.00 95.94 203 HIS A O 1
ATOM 1568 N N . LEU A 1 204 ? 17.795 14.683 -1.911 1.00 94.81 204 LEU A N 1
ATOM 1569 C CA . LEU A 1 204 ? 18.922 14.347 -2.788 1.00 94.81 204 LEU A CA 1
ATOM 1570 C C . LEU A 1 204 ? 18.706 13.015 -3.514 1.00 94.81 204 LEU A C 1
ATOM 1572 O O . LEU A 1 204 ? 19.025 12.911 -4.696 1.00 94.81 204 LEU A O 1
ATOM 1576 N N . MET A 1 205 ? 18.123 12.013 -2.851 1.00 93.62 205 MET A N 1
ATOM 1577 C CA . MET A 1 205 ? 17.742 10.760 -3.510 1.00 93.62 205 MET A CA 1
ATOM 1578 C C . MET A 1 205 ? 16.687 10.980 -4.602 1.00 93.62 205 MET A C 1
ATOM 1580 O O . MET A 1 205 ? 16.709 10.286 -5.615 1.00 93.62 205 MET A O 1
ATOM 1584 N N . ARG A 1 206 ? 15.767 11.937 -4.416 1.00 95.69 206 ARG A N 1
ATOM 1585 C CA . ARG A 1 206 ? 14.683 12.223 -5.369 1.00 95.69 206 ARG A CA 1
ATOM 1586 C C . ARG A 1 206 ? 15.111 13.094 -6.540 1.00 95.69 206 ARG A C 1
ATOM 1588 O O . ARG A 1 206 ? 14.772 12.783 -7.678 1.00 95.69 206 ARG A O 1
ATOM 1595 N N . TYR A 1 207 ? 15.804 14.189 -6.268 1.00 94.94 207 TYR A N 1
ATOM 1596 C CA . TYR A 1 207 ? 16.105 15.216 -7.265 1.00 94.94 207 TYR A CA 1
ATOM 1597 C C . TYR A 1 207 ? 17.552 15.160 -7.766 1.00 94.94 207 TYR A C 1
ATOM 1599 O O . TYR A 1 207 ? 17.898 15.857 -8.717 1.00 94.94 207 TYR A O 1
ATOM 1607 N N . GLY A 1 208 ? 18.401 14.327 -7.160 1.00 95.25 208 GLY A N 1
ATOM 1608 C CA . GLY A 1 208 ? 19.833 14.321 -7.424 1.00 95.25 208 GLY A CA 1
ATOM 1609 C C . GLY A 1 208 ? 20.533 15.548 -6.836 1.00 95.25 208 GLY A C 1
ATOM 1610 O O . GLY A 1 208 ? 20.019 16.229 -5.948 1.00 95.25 208 GLY A O 1
ATOM 1611 N N . ARG A 1 209 ? 21.744 15.830 -7.326 1.00 95.00 209 ARG A N 1
ATOM 1612 C CA . ARG A 1 209 ? 22.491 17.035 -6.941 1.00 95.00 209 ARG A CA 1
ATOM 1613 C C . ARG A 1 209 ? 21.906 18.245 -7.663 1.00 95.00 209 ARG A C 1
ATOM 1615 O O . ARG A 1 209 ? 22.019 18.345 -8.881 1.00 95.00 209 ARG A O 1
ATOM 1622 N N . VAL A 1 210 ? 21.332 19.165 -6.900 1.00 95.25 210 VAL A N 1
ATOM 1623 C CA . VAL A 1 210 ? 20.805 20.448 -7.380 1.00 95.25 210 VAL A CA 1
ATOM 1624 C C . VAL A 1 210 ? 21.460 21.600 -6.605 1.00 95.25 210 VAL A C 1
ATOM 1626 O O . VAL A 1 210 ? 21.972 21.360 -5.509 1.00 95.25 210 VAL A O 1
ATOM 1629 N N . PRO A 1 211 ? 21.469 22.839 -7.135 1.00 97.00 211 PRO A N 1
ATOM 1630 C CA . PRO A 1 211 ? 21.910 24.009 -6.376 1.00 97.00 211 PRO A CA 1
ATOM 1631 C C . PRO A 1 211 ? 21.141 24.160 -5.054 1.00 97.00 211 PRO A C 1
ATOM 1633 O O . PRO A 1 211 ? 19.950 23.842 -4.988 1.00 97.00 211 PRO A O 1
ATOM 1636 N N . ASN A 1 212 ? 21.804 24.665 -4.010 1.00 92.31 212 ASN A N 1
ATOM 1637 C CA . ASN A 1 212 ? 21.227 24.781 -2.664 1.00 92.31 212 ASN A CA 1
ATOM 1638 C C . ASN A 1 212 ? 19.985 25.682 -2.634 1.00 92.31 212 ASN A C 1
ATOM 1640 O O . ASN A 1 212 ? 19.044 25.420 -1.882 1.00 92.31 212 ASN A O 1
ATOM 1644 N N . GLU A 1 213 ? 19.956 26.714 -3.474 1.00 95.44 213 GLU A N 1
ATOM 1645 C CA . GLU A 1 213 ? 18.828 27.630 -3.614 1.00 95.44 213 GLU A CA 1
ATOM 1646 C C . GLU A 1 213 ? 17.597 26.882 -4.135 1.00 95.44 213 GLU A C 1
ATOM 1648 O O . GLU A 1 213 ? 16.511 27.003 -3.570 1.00 95.44 213 GLU A O 1
ATOM 1653 N N . LEU A 1 214 ? 17.776 26.045 -5.164 1.00 93.19 214 LEU A N 1
ATOM 1654 C CA . LEU A 1 214 ? 16.698 25.234 -5.727 1.00 93.19 214 LEU A CA 1
ATOM 1655 C C . LEU A 1 214 ? 16.238 24.156 -4.739 1.00 93.19 214 LEU A C 1
ATOM 1657 O O . LEU A 1 214 ? 15.040 23.945 -4.578 1.00 93.19 214 LEU A O 1
ATOM 1661 N N . LEU A 1 215 ? 17.167 23.503 -4.038 1.00 92.94 215 LEU A N 1
ATOM 1662 C CA . LEU A 1 215 ? 16.829 22.518 -3.009 1.00 92.94 215 LEU A CA 1
ATOM 1663 C C . LEU A 1 215 ? 15.983 23.127 -1.888 1.00 92.94 215 LEU A C 1
ATOM 1665 O O . LEU A 1 215 ? 14.982 22.540 -1.479 1.00 92.94 215 LEU A O 1
ATOM 1669 N N . SER A 1 216 ? 16.355 24.327 -1.441 1.00 91.12 216 SER A N 1
ATOM 1670 C CA . SER A 1 216 ? 15.609 25.078 -0.431 1.00 91.12 216 SER A CA 1
ATOM 1671 C C . SER A 1 216 ? 14.206 25.428 -0.926 1.00 91.12 216 SER A C 1
ATOM 1673 O O . SER A 1 216 ? 13.238 25.230 -0.196 1.00 91.12 216 SER A O 1
ATOM 1675 N N . GLN A 1 217 ? 14.068 25.862 -2.185 1.00 92.69 217 GLN A N 1
ATOM 1676 C CA . GLN A 1 217 ? 12.760 26.122 -2.797 1.00 92.69 217 GLN A CA 1
ATOM 1677 C C . GLN A 1 217 ? 11.896 24.858 -2.883 1.00 92.69 217 GLN A C 1
ATOM 1679 O O . GLN A 1 217 ? 10.708 24.921 -2.585 1.00 92.69 217 GLN A O 1
ATOM 1684 N N . LEU A 1 218 ? 12.475 23.707 -3.240 1.00 91.19 218 LEU A N 1
ATOM 1685 C CA . LEU A 1 218 ? 11.760 22.428 -3.302 1.00 91.19 218 LEU A CA 1
ATOM 1686 C C . LEU A 1 218 ? 11.264 21.980 -1.919 1.00 91.19 218 LEU A C 1
ATOM 1688 O O . LEU A 1 218 ? 10.118 21.544 -1.793 1.00 91.19 218 LEU A O 1
ATOM 1692 N N . ILE A 1 219 ? 12.103 22.120 -0.889 1.00 90.62 219 ILE A N 1
ATOM 1693 C CA . ILE A 1 219 ? 11.754 21.832 0.510 1.00 90.62 219 ILE A CA 1
ATOM 1694 C C . ILE A 1 219 ? 10.625 22.758 0.982 1.00 90.62 219 ILE A C 1
ATOM 1696 O O . ILE A 1 219 ? 9.614 22.275 1.488 1.00 90.62 219 ILE A O 1
ATOM 1700 N N . MET A 1 220 ? 10.756 24.072 0.758 1.00 89.06 220 MET A N 1
ATOM 1701 C CA . MET A 1 220 ? 9.739 25.062 1.133 1.00 89.06 220 MET A CA 1
ATOM 1702 C C . MET A 1 220 ? 8.412 24.848 0.400 1.00 89.06 220 MET A C 1
ATOM 1704 O O . MET A 1 220 ? 7.350 24.921 1.009 1.00 89.06 220 MET A O 1
ATOM 1708 N N . ALA A 1 221 ? 8.452 24.568 -0.903 1.00 88.69 221 ALA A N 1
ATOM 1709 C CA . ALA A 1 221 ? 7.247 24.293 -1.679 1.00 88.69 221 ALA A CA 1
ATOM 1710 C C . ALA A 1 221 ? 6.514 23.058 -1.140 1.00 88.69 221 ALA A C 1
ATOM 1712 O O . ALA A 1 221 ? 5.287 23.039 -1.082 1.00 88.69 221 ALA A O 1
ATOM 1713 N N . ARG A 1 222 ? 7.253 22.032 -0.694 1.00 87.38 222 ARG A N 1
ATOM 1714 C CA . ARG A 1 222 ? 6.639 20.857 -0.074 1.00 87.38 222 ARG A CA 1
ATOM 1715 C C . ARG A 1 222 ? 6.117 21.120 1.326 1.00 87.38 222 ARG A C 1
ATOM 1717 O O . ARG A 1 222 ? 5.052 20.606 1.627 1.00 87.38 222 ARG A O 1
ATOM 1724 N N . SER A 1 223 ? 6.784 21.919 2.154 1.00 85.38 223 SER A N 1
ATOM 1725 C CA . SER A 1 223 ? 6.277 22.220 3.501 1.00 85.38 223 SER A CA 1
ATOM 1726 C C . SER A 1 223 ? 4.964 23.013 3.499 1.00 85.38 223 SER A C 1
ATOM 1728 O O . SER A 1 223 ? 4.307 23.100 4.526 1.00 85.38 223 SER A O 1
ATOM 1730 N N . GLN A 1 224 ? 4.586 23.618 2.369 1.00 82.81 224 GLN A N 1
ATOM 1731 C CA . GLN A 1 224 ? 3.339 24.380 2.233 1.00 82.81 224 GLN A CA 1
ATOM 1732 C C . GLN A 1 224 ? 2.110 23.524 1.928 1.00 82.81 224 GLN A C 1
ATOM 1734 O O . GLN A 1 224 ? 0.990 24.023 1.999 1.00 82.81 224 GLN A O 1
ATOM 1739 N N . VAL A 1 225 ? 2.291 22.265 1.544 1.00 78.12 225 VAL A N 1
ATOM 1740 C CA . VAL A 1 225 ? 1.161 21.397 1.233 1.00 78.12 225 VAL A CA 1
ATOM 1741 C C . VAL A 1 225 ? 0.774 20.645 2.501 1.00 78.12 225 VAL A C 1
ATOM 1743 O O . VAL A 1 225 ? 1.613 20.022 3.148 1.00 78.12 225 VAL A O 1
ATOM 1746 N N . GLU A 1 226 ? -0.503 20.709 2.865 1.00 65.19 226 GLU A N 1
ATOM 1747 C CA . GLU A 1 226 ? -1.033 19.964 4.003 1.00 65.19 226 GLU A CA 1
ATOM 1748 C C . GLU A 1 226 ? -1.012 18.461 3.695 1.00 65.19 226 GLU A C 1
ATOM 1750 O O . GLU A 1 226 ? -1.730 17.980 2.814 1.00 65.19 226 GLU A O 1
ATOM 1755 N N . TYR A 1 227 ? -0.193 17.700 4.423 1.00 61.88 227 TYR A N 1
ATOM 1756 C CA . TYR A 1 227 ? -0.155 16.242 4.313 1.00 61.88 227 TYR A CA 1
ATOM 1757 C C . TYR A 1 227 ? -0.737 15.580 5.554 1.00 61.88 227 TYR A C 1
ATOM 1759 O O . TYR A 1 227 ? -0.346 15.858 6.682 1.00 61.88 227 TYR A O 1
ATOM 1767 N N . ASN A 1 228 ? -1.642 14.632 5.321 1.00 50.06 228 ASN A N 1
ATOM 1768 C CA . ASN A 1 228 ? -2.259 13.802 6.352 1.00 50.06 228 ASN A CA 1
ATOM 1769 C C . ASN A 1 228 ? -1.436 12.524 6.598 1.00 50.06 228 ASN A C 1
ATOM 1771 O O . ASN A 1 228 ? -1.963 11.424 6.454 1.00 50.06 228 ASN A O 1
ATOM 1775 N N . LEU A 1 229 ? -0.143 12.632 6.921 1.00 52.97 229 LEU A N 1
ATOM 1776 C CA . LEU A 1 229 ? 0.668 11.443 7.238 1.00 52.97 229 LEU A CA 1
ATOM 1777 C C . LEU A 1 229 ? 0.323 10.812 8.602 1.00 52.97 229 LEU A C 1
ATOM 1779 O O . LEU A 1 229 ? 0.689 9.669 8.861 1.00 52.97 229 LEU A O 1
ATOM 1783 N N . GLY A 1 230 ? -0.440 11.507 9.447 1.00 44.12 230 GLY A N 1
ATOM 1784 C CA . GLY A 1 230 ? -0.768 11.078 10.808 1.00 44.12 230 GLY A CA 1
ATOM 1785 C C . GLY A 1 230 ? -2.074 10.293 10.983 1.00 44.12 230 GLY A C 1
ATOM 1786 O O . GLY A 1 230 ? -2.863 10.640 11.857 1.00 44.12 230 GLY A O 1
ATOM 1787 N N . ARG A 1 231 ? -2.357 9.267 10.168 1.00 46.94 231 ARG A N 1
ATOM 1788 C CA . ARG A 1 231 ? -3.528 8.381 10.394 1.00 46.94 231 ARG A CA 1
ATOM 1789 C C . ARG A 1 231 ? -3.233 6.882 10.424 1.00 46.94 231 ARG A C 1
ATOM 1791 O O . ARG A 1 231 ? -4.173 6.103 10.518 1.00 46.94 231 ARG A O 1
ATOM 1798 N N . VAL A 1 232 ? -1.970 6.467 10.367 1.00 36.72 232 VAL A N 1
ATOM 1799 C CA . VAL A 1 232 ? -1.616 5.041 10.419 1.00 36.72 232 VAL A CA 1
ATOM 1800 C C . VAL A 1 232 ? -0.733 4.801 11.636 1.00 36.72 232 VAL A C 1
ATOM 1802 O O . VAL A 1 232 ? 0.413 5.244 11.673 1.00 36.72 232 VAL A O 1
ATOM 1805 N N . ASN A 1 233 ? -1.276 4.120 12.647 1.00 39.19 233 ASN A N 1
ATOM 1806 C CA . ASN A 1 233 ? -0.479 3.598 13.750 1.00 39.19 233 ASN A CA 1
ATOM 1807 C C . ASN A 1 233 ? 0.242 2.339 13.271 1.00 39.19 233 ASN A C 1
ATOM 1809 O O . ASN A 1 233 ? -0.396 1.404 12.800 1.00 39.19 233 ASN A O 1
ATOM 1813 N N . LEU A 1 234 ? 1.562 2.283 13.444 1.00 36.16 234 LEU A N 1
ATOM 1814 C CA . LEU A 1 234 ? 2.223 0.990 13.572 1.00 36.16 234 LEU A CA 1
ATOM 1815 C C . LEU A 1 234 ? 2.213 0.630 15.063 1.00 36.16 234 LEU A C 1
ATOM 1817 O O . LEU A 1 234 ? 2.634 1.468 15.868 1.00 36.16 234 LEU A O 1
ATOM 1821 N N . PRO A 1 235 ? 1.736 -0.561 15.462 1.00 35.22 235 PRO A N 1
ATOM 1822 C CA . PRO A 1 235 ? 1.854 -0.995 16.845 1.00 35.22 235 PRO A CA 1
ATOM 1823 C C . PRO A 1 235 ? 3.336 -0.997 17.234 1.00 35.22 235 PRO A C 1
ATOM 1825 O O . PRO A 1 235 ? 4.169 -1.581 16.536 1.00 35.22 235 PRO A O 1
ATOM 1828 N N . SER A 1 236 ? 3.677 -0.315 18.331 1.00 33.97 236 SER A N 1
ATOM 1829 C CA . SER A 1 236 ? 5.033 -0.354 18.880 1.00 33.97 236 SER A CA 1
ATOM 1830 C C . SER A 1 236 ? 5.411 -1.814 19.145 1.00 33.97 236 SER A C 1
ATOM 1832 O O . SER A 1 236 ? 4.678 -2.489 19.876 1.00 33.97 236 SER A O 1
ATOM 1834 N N . PRO A 1 237 ? 6.522 -2.333 18.588 1.00 36.12 237 PRO A N 1
ATOM 1835 C CA . PRO A 1 237 ? 6.965 -3.679 18.904 1.00 36.12 237 PRO A CA 1
ATOM 1836 C C . PRO A 1 237 ? 7.209 -3.756 20.409 1.00 36.12 237 PRO A C 1
ATOM 1838 O O . PRO A 1 237 ? 7.995 -2.991 20.972 1.00 36.12 237 PRO A O 1
ATOM 1841 N N . SER A 1 238 ? 6.487 -4.655 21.079 1.00 35.81 238 SER A N 1
ATOM 1842 C CA . SER A 1 238 ? 6.692 -4.908 22.501 1.00 35.81 238 SER A CA 1
ATOM 1843 C C . SER A 1 238 ? 8.153 -5.317 22.709 1.00 35.81 238 SER A C 1
ATOM 1845 O O . SER A 1 238 ? 8.706 -6.078 21.908 1.00 35.81 238 SER A O 1
ATOM 1847 N N . ALA A 1 239 ? 8.787 -4.832 23.779 1.00 35.94 239 ALA A N 1
ATOM 1848 C CA . ALA A 1 239 ? 10.190 -5.121 24.095 1.00 35.94 239 ALA A CA 1
ATOM 1849 C C . ALA A 1 239 ? 10.514 -6.633 24.148 1.00 35.94 239 ALA A C 1
ATOM 1851 O O . ALA A 1 239 ? 11.669 -7.019 23.990 1.00 35.94 239 ALA A O 1
ATOM 1852 N N . ALA A 1 240 ? 9.500 -7.497 24.286 1.00 39.94 240 ALA A N 1
ATOM 1853 C CA . ALA A 1 240 ? 9.647 -8.950 24.243 1.00 39.94 240 ALA A CA 1
ATOM 1854 C C . ALA A 1 240 ? 9.965 -9.510 22.839 1.00 39.94 240 ALA A C 1
ATOM 1856 O O . ALA A 1 240 ? 10.459 -10.626 22.725 1.00 39.94 240 ALA A O 1
ATOM 1857 N N . SER A 1 241 ? 9.706 -8.757 21.766 1.00 36.72 241 SER A N 1
ATOM 1858 C CA . SER A 1 241 ? 9.933 -9.208 20.382 1.00 36.72 241 SER A CA 1
ATOM 1859 C C . SER A 1 241 ? 11.372 -9.012 19.884 1.00 36.72 241 SER A C 1
ATOM 1861 O O . SER A 1 241 ? 11.777 -9.662 18.925 1.00 36.72 241 SER A O 1
ATOM 1863 N N . LEU A 1 242 ? 12.174 -8.182 20.562 1.00 32.47 242 LEU A N 1
ATOM 1864 C CA . LEU A 1 242 ? 13.571 -7.912 20.191 1.00 32.47 242 LEU A CA 1
ATOM 1865 C C . LEU A 1 242 ? 14.585 -8.808 20.918 1.00 32.47 242 LEU A C 1
ATOM 1867 O O . LEU A 1 242 ? 15.718 -8.925 20.462 1.00 32.47 242 LEU A O 1
ATOM 1871 N N . SER A 1 243 ? 14.195 -9.488 22.003 1.00 34.56 243 SER A N 1
ATOM 1872 C CA . SER A 1 243 ? 15.088 -10.414 22.717 1.00 34.56 243 SER A CA 1
ATOM 1873 C C . SER A 1 243 ? 15.153 -11.815 22.102 1.00 34.56 243 SER A C 1
ATOM 1875 O O . SER A 1 243 ? 15.932 -12.636 22.565 1.00 34.56 243 SER A O 1
ATOM 1877 N N . ALA A 1 244 ? 14.328 -12.113 21.093 1.00 40.28 244 ALA A N 1
ATOM 1878 C CA . ALA A 1 244 ? 14.322 -13.409 20.406 1.00 40.28 244 ALA A CA 1
ATOM 1879 C C . ALA A 1 244 ? 15.225 -13.442 19.155 1.00 40.28 244 ALA A C 1
ATOM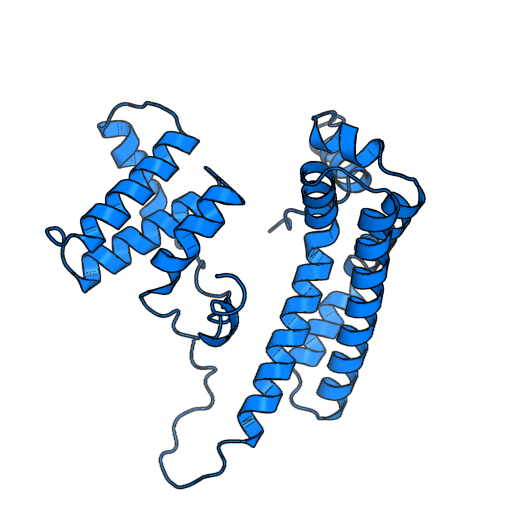 1881 O O . ALA A 1 244 ? 15.301 -14.469 18.486 1.00 40.28 244 ALA A O 1
ATOM 1882 N N . ALA A 1 245 ? 15.880 -12.323 18.826 1.00 34.38 245 ALA A N 1
ATOM 1883 C CA . ALA A 1 245 ? 16.708 -12.165 17.628 1.00 34.38 245 ALA A CA 1
ATOM 1884 C C . ALA A 1 245 ? 18.184 -11.823 17.928 1.00 34.38 245 ALA A C 1
ATOM 1886 O O . ALA A 1 245 ? 18.922 -11.479 17.003 1.00 34.38 245 ALA A O 1
ATOM 1887 N N . ALA A 1 246 ? 18.603 -11.914 19.195 1.00 33.03 246 ALA A N 1
ATOM 1888 C CA . ALA A 1 246 ? 19.999 -11.847 19.635 1.00 33.03 246 ALA A CA 1
ATOM 1889 C C . ALA A 1 246 ? 20.441 -13.225 20.141 1.00 33.03 246 ALA A C 1
ATOM 1891 O O . ALA A 1 246 ? 21.611 -13.586 19.889 1.00 33.03 246 ALA A O 1
#

Radius of gyration: 21.72 Å; chains: 1; bounding box: 46×50×64 Å

Foldseek 3Di:
DPQQAAQLVVVQVVCCVPPVDGDDPPLSVLSVPDDPVLSVLLVVLVVCLVPPCLVVLLVVLLPDPDPVSLVVLVVSLVVLVVSVVVNVVSCVVVVDDPVSVLSSCSNSVSSVVSNVSSVVSNVVVVVVVPPPDDDDDDDDPDPPLPPDPLCVLVVCQVVCCVSPQLDPLNLVSLLSQLVSCCVPPNCPDPSNVVSVVSNLRSLCRNPNDDDPVVSVVVSVVSVPDDDPSPDDDDPDPDPVVVVVPD